Protein AF-A0A815CTE3-F1 (afdb_monomer_lite)

Foldseek 3Di:
DPVVVVVVVPPPVQDDLPPDPVLVVLLVVLLLLLQVLLLLLVLLLLQLVQFDADLVVQQDFPDDDGDLCSVVLNVLSVLLSVLSVLVSVVSLVSSLVSQVVCVVSVHHRHNDHADADPPQRFHWRQPDWFAAADDTDNRGDTRDRDHDDLVNLVVQLRVLDDPVCSNVGCPDPVNLVVLLLVLVLVLLLVLCVVCVPVPDPVVSVVSSCCSVVPGGPPPDDDPDPVVCCVPPPVVCVVVPDDDDDDDDDDPPPPPPPPPVNSPPDPVNSVVLVVVVVVVVPDDPPDPDDCVVSVVVVVVCSRSSSSSSSSSSVVVVVQVVCVVVPTGDDRGDDDDDCVPPPVVVVVVVCVVVVVVVVSVVVSVVVD

Sequence (366 aa):
MDNDRKRFAKDSLLPPKQQNESYQLLVKLYQETCHLEHCLLNSYLYRACSIKSAPGEFEKIGDSDNNIRAGIQFERAREWKQSILMVAHAEMIHLHYVQCMLCALGELPCFTLPDRHPTTGNWFIPNWRAHVGEKPNNEGVQVPIEPLSPECIQHFVLYESTDALQDQDPFGPKIMVLFKQLFDFEVNLNIESTLLNVDDEQVRAKLFVALGALPPVEELHFASITDFYLQAVAPLYRQGFLPVGPIYRISLLKLSMKEKDLRISKNVLNFYLRCCMEEKTSKRDAPTKYQWLADCEQFRQSHLYRFAMIMMGMKQEMDLANVVNVKFDAYRQLVKIDHNVTLKDLTAQIPYYFNACYLVMIMWLS

Secondary structure (DSSP, 8-state):
--SSTTTTTS---SPPTTS-HHHHHHHHHHHHHHHHHHHHHHHHHHHHHHB--SGGGSSEETTTEE-TTHHHHHHHHHHHHHHHHHHHHHHHHHHHHHHHHHHHTTPPP--PPPPBPTTT--EEESS----SSS---TT-EEE------HHHHHHHHHHTS-HHHHTT-TTSHHHHHHHHHHHHHHHHHHHHHHTTT---HHHHHHHHHHHHS---GGG---S-HHHHIIIIIHHHHHH----PPPP-----------TTTTS--HHHHHHHHHHHHHGGGS-S----TTHHHHHHHHHHHSHHHHHHHHHHHHHHHHHHHHHTT-----BPPPP--TT-HHHHHHHHHHHHHHHHHHHHHHHHH-

pLDDT: mean 72.45, std 20.67, range [25.94, 96.81]

Organism: Adineta ricciae (NCBI:txid249248)

InterPro domains:
  IPR012347 Ferritin-like [G3DSA:1.20.1260.10] (17-241)
  IPR026820 Iminophenyl-pyruvate dimer synthase [PF12902] (31-165)

Radius of gyration: 24.54 Å; chains: 1; bounding box: 61×56×82 Å

Structure (mmCIF, N/CA/C/O backbone):
data_AF-A0A815CTE3-F1
#
_entry.id   AF-A0A815CTE3-F1
#
loop_
_atom_site.group_PDB
_atom_site.id
_atom_site.type_symbol
_atom_site.label_atom_id
_atom_site.label_alt_id
_atom_site.label_comp_id
_atom_site.label_asym_id
_atom_site.label_entity_id
_atom_site.label_seq_id
_atom_site.pdbx_PDB_ins_code
_atom_site.Cartn_x
_atom_site.Cartn_y
_atom_site.Cartn_z
_atom_site.occupancy
_atom_site.B_iso_or_equiv
_atom_site.auth_seq_id
_atom_site.auth_comp_id
_atom_site.auth_asym_id
_atom_site.auth_atom_id
_atom_site.pdbx_PDB_model_num
ATOM 1 N N . MET A 1 1 ? -5.871 -15.183 54.810 1.00 46.59 1 MET A N 1
ATOM 2 C CA . MET A 1 1 ? -5.910 -15.153 53.331 1.00 46.59 1 MET A CA 1
ATOM 3 C C . MET A 1 1 ? -7.235 -14.649 52.747 1.00 46.59 1 MET A C 1
ATOM 5 O O . MET A 1 1 ? -7.271 -14.402 51.553 1.00 46.59 1 MET A O 1
ATOM 9 N N . ASP A 1 2 ? -8.290 -14.422 53.545 1.00 48.25 2 ASP A N 1
ATOM 10 C CA . ASP A 1 2 ? -9.616 -14.024 53.020 1.00 48.25 2 ASP A CA 1
ATOM 11 C C . ASP A 1 2 ? -9.946 -12.516 53.168 1.00 48.25 2 ASP A C 1
ATOM 13 O O . ASP A 1 2 ? -10.946 -12.022 52.655 1.00 48.25 2 ASP A O 1
ATOM 17 N N . ASN A 1 3 ? -9.075 -11.747 53.838 1.00 39.84 3 ASN A N 1
ATOM 18 C CA . ASN A 1 3 ? -9.257 -10.300 54.034 1.00 39.84 3 ASN A CA 1
ATOM 19 C C . ASN A 1 3 ? -8.568 -9.428 52.968 1.00 39.84 3 ASN A C 1
ATOM 21 O O . ASN A 1 3 ? -8.974 -8.282 52.785 1.00 39.84 3 ASN A O 1
ATOM 25 N N . ASP A 1 4 ? -7.604 -9.962 52.210 1.00 42.28 4 ASP A N 1
ATOM 26 C CA . ASP A 1 4 ? -6.905 -9.189 51.171 1.00 42.28 4 ASP A CA 1
ATOM 27 C C . ASP A 1 4 ? -7.707 -9.089 49.865 1.00 42.28 4 ASP A C 1
ATOM 29 O O . ASP A 1 4 ? -7.632 -8.077 49.173 1.00 42.28 4 ASP A O 1
ATOM 33 N N . ARG A 1 5 ? -8.589 -10.057 49.567 1.00 40.16 5 ARG A N 1
ATOM 34 C CA . ARG A 1 5 ? -9.497 -9.980 48.403 1.00 40.16 5 ARG A CA 1
ATOM 35 C C . ARG A 1 5 ? -10.559 -8.883 48.528 1.00 40.16 5 ARG A C 1
ATOM 37 O O . ARG A 1 5 ? -11.031 -8.378 47.516 1.00 40.16 5 ARG A O 1
ATOM 44 N N . LYS A 1 6 ? -10.920 -8.479 49.751 1.00 39.66 6 LYS A N 1
ATOM 45 C CA . LYS A 1 6 ? -11.921 -7.423 49.991 1.00 39.66 6 LYS A CA 1
ATOM 46 C C . LYS A 1 6 ? -11.342 -6.007 49.948 1.00 39.66 6 LYS A C 1
ATOM 48 O O . LYS A 1 6 ? -12.109 -5.062 49.785 1.00 39.66 6 LYS A O 1
ATOM 53 N N . ARG A 1 7 ? -10.017 -5.843 50.059 1.00 39.41 7 ARG A N 1
ATOM 54 C CA . ARG A 1 7 ? -9.364 -4.525 49.969 1.00 39.41 7 ARG A CA 1
ATOM 55 C C . ARG A 1 7 ? -9.183 -4.036 48.532 1.00 39.41 7 ARG A C 1
ATOM 57 O O . ARG A 1 7 ? -9.306 -2.842 48.307 1.00 39.41 7 ARG A O 1
ATOM 64 N N . PHE A 1 8 ? -9.021 -4.933 47.559 1.00 42.25 8 PHE A N 1
ATOM 65 C CA . PHE A 1 8 ? -8.932 -4.559 46.138 1.00 42.25 8 PHE A CA 1
ATOM 66 C C . PHE A 1 8 ? -10.285 -4.281 45.463 1.00 42.25 8 PHE A C 1
ATOM 68 O O . PHE A 1 8 ? -10.319 -3.744 44.364 1.00 42.25 8 PHE A O 1
ATOM 75 N N . ALA A 1 9 ? -11.408 -4.613 46.107 1.00 42.47 9 ALA A N 1
ATOM 76 C CA . ALA A 1 9 ? -12.743 -4.405 45.540 1.00 42.47 9 ALA A CA 1
ATOM 77 C C . ALA A 1 9 ? -13.330 -3.006 45.812 1.00 42.47 9 ALA A C 1
ATOM 79 O O . ALA A 1 9 ? -14.383 -2.679 45.268 1.00 42.47 9 ALA A O 1
ATOM 80 N N . LYS A 1 10 ? -12.699 -2.193 46.674 1.00 41.03 10 LYS A N 1
ATOM 81 C CA . LYS A 1 10 ? -13.263 -0.907 47.126 1.00 41.03 10 LYS A CA 1
ATOM 82 C C . LYS A 1 10 ? -12.727 0.331 46.407 1.00 41.03 10 LYS A C 1
ATOM 84 O O . LYS A 1 10 ? -13.407 1.347 46.441 1.00 41.03 10 LYS A O 1
ATOM 89 N N . ASP A 1 11 ? -11.616 0.203 45.686 1.00 41.94 11 ASP A N 1
ATOM 90 C CA . ASP A 1 11 ? -10.997 1.292 44.920 1.00 41.94 11 ASP A CA 1
ATOM 91 C C . ASP A 1 11 ? -11.003 0.981 43.414 1.00 41.94 11 ASP A C 1
ATOM 93 O O . ASP A 1 11 ? -9.999 1.109 42.714 1.00 41.94 11 ASP A O 1
ATOM 97 N N . SER A 1 12 ? -12.157 0.557 42.889 1.00 47.25 12 SER A N 1
ATOM 98 C CA . SER A 1 12 ? -12.405 0.644 41.449 1.00 47.25 12 SER A CA 1
ATOM 99 C C . SER A 1 12 ? -12.500 2.126 41.082 1.00 47.25 12 SER A C 1
ATOM 101 O O . SER A 1 12 ? -13.581 2.707 41.096 1.00 47.25 12 SER A O 1
ATOM 103 N N . LEU A 1 13 ? -11.361 2.731 40.736 1.00 49.66 13 LEU A N 1
ATOM 104 C CA . LEU A 1 13 ? -11.250 4.060 40.111 1.00 49.66 13 LEU A CA 1
ATOM 105 C C . LEU A 1 13 ? -12.006 4.165 38.774 1.00 49.66 13 LEU A C 1
ATOM 107 O O . LEU A 1 13 ? -12.088 5.244 38.192 1.00 49.66 13 LEU A O 1
ATOM 111 N N . LEU A 1 14 ? -12.550 3.055 38.272 1.00 50.53 14 LEU A N 1
ATOM 112 C CA . LEU A 1 14 ? -13.359 3.031 37.069 1.00 50.53 14 LEU A CA 1
ATOM 113 C C . LEU A 1 14 ? -14.819 3.368 37.420 1.00 50.53 14 LEU A C 1
ATOM 115 O O . LEU A 1 14 ? -15.413 2.680 38.259 1.00 50.53 14 LEU A O 1
ATOM 119 N N . PRO A 1 15 ? -15.409 4.408 36.797 1.00 48.94 15 PRO A N 1
ATOM 120 C CA . PRO A 1 15 ? -16.824 4.720 36.959 1.00 48.94 15 PRO A CA 1
ATOM 121 C C . PRO A 1 15 ? -17.690 3.514 36.550 1.00 48.94 15 PRO A C 1
ATOM 123 O O . PRO A 1 15 ? -17.254 2.687 35.745 1.00 48.94 15 PRO A O 1
ATOM 126 N N . PRO A 1 16 ? -18.914 3.379 37.093 1.00 54.50 16 PRO A N 1
ATOM 127 C CA . PRO A 1 16 ? -19.780 2.237 36.814 1.00 54.50 16 PRO A CA 1
ATOM 128 C C . PRO A 1 16 ? -19.965 2.035 35.300 1.00 54.50 16 PRO A C 1
ATOM 130 O O . PRO A 1 16 ? -20.479 2.909 34.603 1.00 54.50 16 PRO A O 1
ATOM 133 N N . LYS A 1 17 ? -19.547 0.855 34.814 1.00 55.38 17 LYS A N 1
ATOM 134 C CA . LYS A 1 17 ? -19.403 0.469 33.392 1.00 55.38 17 LYS A CA 1
ATOM 135 C C . LYS A 1 17 ? -20.633 0.685 32.493 1.00 55.38 17 LYS A C 1
ATOM 137 O O . LYS A 1 17 ? -20.510 0.646 31.275 1.00 55.38 17 LYS A O 1
ATOM 142 N N . GLN A 1 18 ? -21.830 0.864 33.048 1.00 55.12 18 GLN A N 1
ATOM 143 C CA . GLN A 1 18 ? -23.077 0.633 32.307 1.00 55.12 18 GLN A CA 1
ATOM 144 C C . GLN A 1 18 ? -23.960 1.863 32.055 1.00 55.12 18 GLN A C 1
ATOM 146 O O . GLN A 1 18 ? -24.990 1.707 31.409 1.00 55.12 18 GLN A O 1
ATOM 151 N N . GLN A 1 19 ? -23.600 3.073 32.502 1.00 56.69 19 GLN A N 1
ATOM 152 C CA . GLN A 1 19 ? -24.513 4.233 32.382 1.00 56.69 19 GLN A CA 1
ATOM 153 C C . GLN A 1 19 ? -23.921 5.504 31.762 1.00 56.69 19 GLN A C 1
ATOM 155 O O . GLN A 1 19 ? -24.630 6.497 31.638 1.00 56.69 19 GLN A O 1
ATOM 160 N N . ASN A 1 20 ? -22.654 5.503 31.344 1.00 78.56 20 ASN A N 1
ATOM 161 C CA . ASN A 1 20 ? -22.058 6.682 30.717 1.00 78.56 20 ASN A CA 1
ATOM 162 C C . ASN A 1 20 ? -22.141 6.582 29.184 1.00 78.56 20 ASN A C 1
ATOM 164 O O . ASN A 1 20 ? -21.449 5.765 28.574 1.00 78.56 20 ASN A O 1
ATOM 168 N N . GLU A 1 21 ? -22.969 7.423 28.560 1.00 85.56 21 GLU A N 1
ATOM 169 C CA . GLU A 1 21 ? -23.111 7.513 27.098 1.00 85.56 21 GLU A CA 1
ATOM 170 C C . GLU A 1 21 ? -21.767 7.748 26.394 1.00 85.56 21 GLU A C 1
ATOM 172 O O . GLU A 1 21 ? -21.511 7.157 25.346 1.00 85.56 21 GLU A O 1
ATOM 177 N N . SER A 1 22 ? -20.864 8.533 26.994 1.00 83.56 22 SER A N 1
ATOM 178 C CA . SER A 1 22 ? -19.528 8.785 26.442 1.00 83.56 22 SER A CA 1
ATOM 179 C C . SER A 1 22 ? -18.639 7.541 26.462 1.00 83.56 22 SER A C 1
ATOM 181 O O . SER A 1 22 ? -17.867 7.334 25.530 1.00 83.56 22 SER A O 1
ATOM 183 N N . TYR A 1 23 ? -18.759 6.691 27.489 1.00 87.19 23 TYR A N 1
ATOM 184 C CA . TYR A 1 23 ? -18.043 5.410 27.542 1.00 87.19 23 TYR A CA 1
ATOM 185 C C . TYR A 1 23 ? -18.527 4.479 26.429 1.00 87.19 23 TYR A C 1
ATOM 187 O O . TYR A 1 23 ? -17.721 3.954 25.669 1.00 87.19 23 TYR A O 1
ATOM 195 N N . GLN A 1 24 ? -19.847 4.334 26.289 1.00 89.88 24 GLN A N 1
ATOM 196 C CA . GLN A 1 24 ? -20.447 3.491 25.253 1.00 89.88 24 GLN A CA 1
ATOM 197 C C . GLN A 1 24 ? -20.105 3.985 23.842 1.00 89.88 24 GLN A C 1
ATOM 199 O O . GLN A 1 24 ? -19.835 3.179 22.954 1.00 89.88 24 GLN A O 1
ATOM 204 N N . LEU A 1 25 ? -20.069 5.304 23.634 1.00 86.50 25 LEU A N 1
ATOM 205 C CA . LEU A 1 25 ? -19.615 5.894 22.379 1.00 86.50 25 LEU A CA 1
ATOM 206 C C . LEU A 1 25 ? -18.139 5.575 22.104 1.00 86.50 25 LEU A C 1
ATOM 208 O O . LEU A 1 25 ? -17.814 5.149 21.001 1.00 86.50 25 LEU A O 1
ATOM 212 N N . LEU A 1 26 ? -17.256 5.735 23.093 1.00 86.44 26 LEU A N 1
ATOM 213 C CA . LEU A 1 26 ? -15.829 5.450 22.934 1.00 86.44 26 LEU A CA 1
ATOM 214 C C . LEU A 1 26 ? -15.564 3.973 22.606 1.00 86.44 26 LEU A C 1
ATOM 216 O O . LEU A 1 26 ? -14.776 3.682 21.711 1.00 86.44 26 LEU A O 1
ATOM 220 N N . VAL A 1 27 ? -16.254 3.048 23.282 1.00 90.50 27 VAL A N 1
ATOM 221 C CA . VAL A 1 27 ? -16.164 1.608 22.989 1.00 90.50 27 VAL A CA 1
ATOM 222 C C . VAL A 1 27 ? -16.598 1.317 21.552 1.00 90.50 27 VAL A C 1
ATOM 224 O O . VAL A 1 27 ? -15.885 0.613 20.840 1.00 90.50 27 VAL A O 1
ATOM 227 N N . LYS A 1 28 ? -17.716 1.900 21.094 1.00 88.50 28 LYS A N 1
ATOM 228 C CA . LYS A 1 28 ? -18.177 1.754 19.703 1.00 88.50 28 LYS A CA 1
ATOM 229 C C . LYS A 1 28 ? -17.161 2.290 18.696 1.00 88.50 28 LYS A C 1
ATOM 231 O O . LYS A 1 28 ? -16.897 1.619 17.705 1.00 88.50 28 LYS A O 1
ATOM 236 N N . LEU A 1 29 ? -16.569 3.455 18.964 1.00 85.81 29 LEU A N 1
ATOM 237 C CA . LEU A 1 29 ? -15.547 4.040 18.094 1.00 85.81 29 LEU A CA 1
ATOM 238 C C . LEU A 1 29 ? -14.312 3.140 17.999 1.00 85.81 29 LEU A C 1
ATOM 240 O O . LEU A 1 29 ? -13.850 2.882 16.896 1.00 85.81 29 LEU A O 1
ATOM 244 N N . TYR A 1 30 ? -13.820 2.594 19.116 1.00 86.38 30 TYR A N 1
ATOM 245 C CA . TYR A 1 30 ? -12.697 1.654 19.072 1.00 86.38 30 TYR A CA 1
ATOM 246 C C . TYR A 1 30 ? -13.041 0.338 18.369 1.00 86.38 30 TYR A C 1
ATOM 248 O O . TYR A 1 30 ? -12.201 -0.196 17.652 1.00 86.38 30 TYR A O 1
ATOM 256 N N . GLN A 1 31 ? -14.261 -0.182 18.524 1.00 89.31 31 GLN A N 1
ATOM 257 C CA . GLN A 1 31 ? -14.705 -1.360 17.772 1.00 89.31 31 GLN A CA 1
ATOM 258 C C . GLN A 1 31 ? -14.735 -1.091 16.263 1.00 89.31 31 GLN A C 1
ATOM 260 O O . GLN A 1 31 ? -14.270 -1.931 15.494 1.00 89.31 31 GLN A O 1
ATOM 265 N N . GLU A 1 32 ? -15.217 0.080 15.844 1.00 86.25 32 GLU A N 1
ATOM 266 C CA . GLU A 1 32 ? -15.201 0.494 14.439 1.00 86.25 32 GLU A CA 1
ATOM 267 C C . GLU A 1 32 ? -13.772 0.731 13.927 1.00 86.25 32 GLU A C 1
ATOM 269 O O . GLU A 1 32 ? -13.450 0.331 12.811 1.00 86.25 32 GLU A O 1
ATOM 274 N N . THR A 1 33 ? -12.871 1.284 14.748 1.00 87.06 33 THR A N 1
ATOM 275 C CA . THR A 1 33 ? -11.443 1.353 14.404 1.00 87.06 33 THR A CA 1
ATOM 276 C C . THR A 1 33 ? -10.854 -0.049 14.234 1.00 87.06 33 THR A C 1
ATOM 278 O O . THR A 1 33 ? -10.170 -0.291 13.248 1.00 87.06 33 THR A O 1
ATOM 281 N N . CYS A 1 34 ? -11.173 -1.019 15.102 1.00 86.19 34 CYS A N 1
ATOM 282 C CA . CYS A 1 34 ? -10.755 -2.409 14.886 1.00 86.19 34 CYS A CA 1
ATOM 283 C C . CYS A 1 34 ? -11.263 -2.960 13.546 1.00 86.19 34 CYS A C 1
ATOM 285 O O . CYS A 1 34 ? -10.514 -3.646 12.854 1.00 86.19 34 CYS A O 1
ATOM 287 N N . HIS A 1 35 ? -12.510 -2.666 13.162 1.00 87.88 35 HIS A N 1
ATOM 288 C CA . HIS A 1 35 ? -13.054 -3.070 11.860 1.00 87.88 35 HIS A CA 1
ATOM 289 C C . HIS A 1 35 ? -12.286 -2.448 10.698 1.00 87.88 35 HIS A C 1
ATOM 291 O O . HIS A 1 35 ? -11.983 -3.157 9.737 1.00 87.88 35 HIS A O 1
ATOM 297 N N . LEU A 1 36 ? -11.952 -1.160 10.800 1.00 87.62 36 LEU A N 1
ATOM 298 C CA . LEU A 1 36 ? -11.158 -0.439 9.810 1.00 87.62 36 LEU A CA 1
ATOM 299 C C . LEU A 1 36 ? -9.773 -1.067 9.646 1.00 87.62 36 LEU A C 1
ATOM 301 O O . LEU A 1 36 ? -9.467 -1.565 8.564 1.00 87.62 36 LEU A O 1
ATOM 305 N N . GLU A 1 37 ? -8.983 -1.132 10.718 1.00 86.50 37 GLU A N 1
ATOM 306 C CA . GLU A 1 37 ? -7.611 -1.655 10.664 1.00 86.50 37 GLU A CA 1
ATOM 307 C C . GLU A 1 37 ? -7.590 -3.113 10.185 1.00 86.50 37 GLU A C 1
ATOM 309 O O . GLU A 1 37 ? -6.792 -3.503 9.334 1.00 86.50 37 GLU A O 1
ATOM 314 N N . HIS A 1 38 ? -8.527 -3.935 10.669 1.00 88.44 38 HIS A N 1
ATOM 315 C CA . HIS A 1 38 ? -8.603 -5.339 10.280 1.00 88.44 38 HIS A CA 1
ATOM 316 C C . HIS A 1 38 ? -9.022 -5.519 8.813 1.00 88.44 38 HIS A C 1
ATOM 318 O O . HIS A 1 38 ? -8.498 -6.396 8.115 1.00 88.44 38 HIS A O 1
ATOM 324 N N . CYS A 1 39 ? -9.957 -4.708 8.309 1.00 91.19 39 CYS A N 1
ATOM 325 C CA . CYS A 1 39 ? -10.361 -4.800 6.910 1.00 91.19 39 CYS A CA 1
ATOM 326 C C . CYS A 1 39 ? -9.260 -4.294 5.967 1.00 91.19 39 CYS A C 1
ATOM 328 O O . CYS A 1 39 ? -9.021 -4.938 4.942 1.00 91.19 39 CYS A O 1
ATOM 330 N N . LEU A 1 40 ? -8.541 -3.222 6.325 1.00 89.25 40 LEU A N 1
ATOM 331 C CA . LEU A 1 40 ? -7.413 -2.702 5.551 1.00 89.25 40 LEU A CA 1
ATOM 332 C C . LEU A 1 40 ? -6.251 -3.695 5.544 1.00 89.25 40 LEU A C 1
ATOM 334 O O . LEU A 1 40 ? -5.777 -4.050 4.466 1.00 89.25 40 LEU A O 1
ATOM 338 N N . LEU A 1 41 ? -5.896 -4.270 6.697 1.00 89.69 41 LEU A N 1
ATOM 339 C CA . LEU A 1 41 ? -4.936 -5.373 6.804 1.00 89.69 41 LEU A CA 1
ATOM 340 C C . LEU A 1 41 ? -5.243 -6.491 5.796 1.00 89.69 41 LEU A C 1
ATOM 342 O O . LEU A 1 41 ? -4.397 -6.859 4.978 1.00 89.69 41 LEU A O 1
ATOM 346 N N . ASN A 1 42 ? -6.465 -7.025 5.823 1.00 90.88 42 ASN A N 1
ATOM 347 C CA . ASN A 1 42 ? -6.841 -8.138 4.952 1.00 90.88 42 ASN A CA 1
ATOM 348 C C . ASN A 1 42 ? -6.916 -7.720 3.475 1.00 90.88 42 ASN A C 1
ATOM 350 O O . ASN A 1 42 ? -6.538 -8.488 2.588 1.00 90.88 42 ASN A O 1
ATOM 354 N N . SER A 1 43 ? -7.363 -6.494 3.209 1.00 92.19 43 SER A N 1
ATOM 355 C CA . SER A 1 43 ? -7.389 -5.864 1.889 1.00 92.19 43 SER A CA 1
ATOM 356 C C . SER A 1 43 ? -5.977 -5.764 1.289 1.00 92.19 43 SER A C 1
ATOM 358 O O . SER A 1 43 ? -5.769 -6.136 0.126 1.00 92.19 43 SER A O 1
ATOM 360 N N . TYR A 1 44 ? -4.997 -5.336 2.088 1.00 93.44 44 TYR A N 1
ATOM 361 C CA . TYR A 1 44 ? -3.588 -5.198 1.712 1.00 93.44 44 TYR A CA 1
ATOM 362 C C . TYR A 1 44 ? -2.932 -6.565 1.507 1.00 93.44 44 TYR A C 1
ATOM 364 O O . TYR A 1 44 ? -2.309 -6.798 0.467 1.00 93.44 44 TYR A O 1
ATOM 372 N N . LEU A 1 45 ? -3.142 -7.506 2.433 1.00 91.44 45 LEU A N 1
ATOM 373 C CA . LEU A 1 45 ? -2.640 -8.879 2.320 1.00 91.44 45 LEU A CA 1
ATOM 374 C C . LEU A 1 45 ? -3.153 -9.576 1.060 1.00 91.44 45 LEU A C 1
ATOM 376 O O . LEU A 1 45 ? -2.364 -10.159 0.315 1.00 91.44 45 LEU A O 1
ATOM 380 N N . TYR A 1 46 ? -4.459 -9.495 0.793 1.00 91.62 46 TYR A N 1
ATOM 381 C CA . TYR A 1 46 ? -5.054 -10.119 -0.385 1.00 91.62 46 TYR A CA 1
ATOM 382 C C . TYR A 1 46 ? -4.403 -9.610 -1.675 1.00 91.62 46 TYR A C 1
ATOM 384 O O . TYR A 1 46 ? -3.983 -10.400 -2.526 1.00 91.62 46 TYR A O 1
ATOM 392 N N . ARG A 1 47 ? -4.227 -8.291 -1.792 1.00 93.50 47 ARG A N 1
ATOM 393 C CA . ARG A 1 47 ? -3.598 -7.690 -2.972 1.00 93.50 47 ARG A CA 1
ATOM 394 C C . ARG A 1 47 ? -2.128 -8.034 -3.078 1.00 93.50 47 ARG A C 1
ATOM 396 O O . ARG A 1 47 ? -1.713 -8.433 -4.160 1.00 93.50 47 ARG A O 1
ATOM 403 N N . ALA A 1 48 ? -1.360 -7.988 -1.993 1.00 94.31 48 ALA A N 1
ATOM 404 C CA . ALA A 1 48 ? 0.033 -8.432 -2.010 1.00 94.31 48 ALA A CA 1
ATOM 405 C C . ALA A 1 48 ? 0.170 -9.895 -2.473 1.00 94.31 48 ALA A C 1
ATOM 407 O O . ALA A 1 48 ? 1.071 -10.233 -3.245 1.00 94.31 48 ALA A O 1
ATOM 408 N N . CYS A 1 49 ? -0.741 -10.770 -2.043 1.00 92.06 49 CYS A N 1
ATOM 409 C CA . CYS A 1 49 ? -0.787 -12.171 -2.463 1.00 92.06 49 CYS A CA 1
ATOM 410 C C . CYS A 1 49 ? -1.211 -12.353 -3.929 1.00 92.06 49 CYS A C 1
ATOM 412 O O . CYS A 1 49 ? -0.793 -13.324 -4.567 1.00 92.06 49 CYS A O 1
ATOM 414 N N . SER A 1 50 ? -1.993 -11.420 -4.475 1.00 94.69 50 SER A N 1
ATOM 415 C CA . SER A 1 50 ? -2.407 -11.437 -5.882 1.00 94.69 50 SER A CA 1
ATOM 416 C C . SER A 1 50 ? -1.285 -11.071 -6.859 1.00 94.69 50 SER A C 1
ATOM 418 O O . SER A 1 50 ? -1.375 -11.415 -8.034 1.00 94.69 50 SER A O 1
ATOM 420 N N . ILE A 1 51 ? -0.218 -10.412 -6.395 1.00 95.12 51 ILE A N 1
ATOM 421 C CA . ILE A 1 51 ? 0.916 -10.013 -7.238 1.00 95.12 51 ILE A CA 1
ATOM 422 C C . ILE A 1 51 ? 1.670 -11.257 -7.721 1.00 95.12 51 ILE A C 1
ATOM 424 O O . ILE A 1 51 ? 1.966 -12.168 -6.935 1.00 95.12 51 ILE A O 1
ATOM 428 N N . LYS A 1 52 ? 2.004 -11.277 -9.015 1.00 93.88 52 LYS A N 1
ATOM 429 C CA . LYS A 1 52 ? 2.887 -12.281 -9.625 1.00 93.88 52 LYS A CA 1
ATOM 430 C C . LYS A 1 52 ? 4.215 -12.326 -8.867 1.00 93.88 52 LYS A C 1
ATOM 432 O O . LYS A 1 52 ? 4.809 -11.295 -8.571 1.00 93.88 52 LYS A O 1
ATOM 437 N N . SER A 1 53 ? 4.682 -13.517 -8.520 1.00 90.19 53 SER A N 1
ATOM 438 C CA . SER A 1 53 ? 5.823 -13.698 -7.616 1.00 90.19 53 SER A CA 1
ATOM 439 C C . SER A 1 53 ? 6.854 -14.710 -8.092 1.00 90.19 53 SER A C 1
ATOM 441 O O . SER A 1 53 ? 7.801 -14.973 -7.356 1.00 90.19 53 SER A O 1
ATOM 443 N N . ALA A 1 54 ? 6.690 -15.282 -9.282 1.00 88.88 54 ALA A N 1
ATOM 444 C CA . ALA A 1 54 ? 7.713 -16.076 -9.946 1.00 88.88 54 ALA A CA 1
ATOM 445 C C . ALA A 1 54 ? 8.204 -15.355 -11.215 1.00 88.88 54 ALA A C 1
ATOM 447 O O . ALA A 1 54 ? 7.376 -14.794 -11.938 1.00 88.88 54 ALA A O 1
ATOM 448 N N . PRO A 1 55 ? 9.514 -15.402 -11.531 1.00 86.69 55 PRO A N 1
ATOM 449 C CA . PRO A 1 55 ? 10.058 -14.799 -12.752 1.00 86.69 55 PRO A CA 1
ATOM 450 C C . PRO A 1 55 ? 9.338 -15.267 -14.025 1.00 86.69 55 PRO A C 1
ATOM 452 O O . PRO A 1 55 ? 9.012 -14.453 -14.885 1.00 86.69 55 PRO A O 1
ATOM 455 N N . GLY A 1 56 ? 8.978 -16.556 -14.081 1.00 88.69 56 GLY A N 1
ATOM 456 C CA . GLY A 1 56 ? 8.246 -17.163 -15.197 1.00 88.69 56 GLY A CA 1
ATOM 457 C C . GLY A 1 56 ? 6.883 -16.532 -15.501 1.00 88.69 56 GLY A C 1
ATOM 458 O O . GLY A 1 56 ? 6.409 -16.594 -16.630 1.00 88.69 56 GLY A O 1
ATOM 459 N N . GLU A 1 57 ? 6.256 -15.862 -14.528 1.00 89.06 57 GLU A N 1
ATOM 460 C CA . GLU A 1 57 ? 4.974 -15.165 -14.726 1.00 89.06 57 GLU A CA 1
ATOM 461 C C . GLU A 1 57 ? 5.113 -13.861 -15.538 1.00 89.06 57 GLU A C 1
ATOM 463 O O . GLU A 1 57 ? 4.101 -13.258 -15.919 1.00 89.06 57 GLU A O 1
ATOM 468 N N . PHE A 1 58 ? 6.353 -13.425 -15.787 1.00 87.50 58 PHE A N 1
ATOM 469 C CA . PHE A 1 58 ? 6.697 -12.234 -16.565 1.00 87.50 58 PHE A CA 1
ATOM 470 C C . PHE A 1 58 ? 7.408 -12.551 -17.881 1.00 87.50 58 PHE A C 1
ATOM 472 O O . PHE A 1 58 ? 7.588 -11.636 -18.674 1.00 87.50 58 PHE A O 1
ATOM 479 N N . GLU A 1 59 ? 7.800 -13.802 -18.143 1.00 86.19 59 GLU A N 1
ATOM 480 C CA . GLU A 1 59 ? 8.600 -14.181 -19.324 1.00 86.19 59 GLU A CA 1
ATOM 481 C C . GLU A 1 59 ? 7.923 -13.859 -20.660 1.00 86.19 59 GLU A C 1
ATOM 483 O O . GLU A 1 59 ? 8.606 -13.627 -21.657 1.00 86.19 59 GLU A O 1
ATOM 488 N N . LYS A 1 60 ? 6.589 -13.820 -20.684 1.00 81.75 60 LYS A N 1
ATOM 489 C CA . LYS A 1 60 ? 5.799 -13.572 -21.889 1.00 81.75 60 LYS A CA 1
ATOM 490 C C . LYS A 1 60 ? 5.003 -12.284 -21.776 1.00 81.75 60 LYS A C 1
ATOM 492 O O . LYS A 1 60 ? 4.422 -11.993 -20.728 1.00 81.75 60 LYS A O 1
ATOM 497 N N . ILE A 1 61 ? 4.935 -11.553 -22.883 1.00 71.38 61 ILE A N 1
ATOM 498 C CA . ILE A 1 61 ? 3.969 -10.478 -23.090 1.00 71.38 61 ILE A CA 1
ATOM 499 C C . ILE A 1 61 ? 2.932 -10.966 -24.106 1.00 71.38 61 ILE A C 1
ATOM 501 O O . ILE A 1 61 ? 3.274 -11.313 -25.235 1.00 71.38 61 ILE A O 1
ATOM 505 N N . GLY A 1 62 ? 1.657 -10.983 -23.713 1.00 67.12 62 GLY A N 1
ATOM 506 C CA . GLY A 1 62 ? 0.596 -11.539 -24.556 1.00 67.12 62 GLY A CA 1
ATOM 507 C C . GLY A 1 62 ? 0.809 -13.030 -24.851 1.00 67.12 62 GLY A C 1
ATOM 508 O O . GLY A 1 62 ? 1.276 -13.774 -23.988 1.00 67.12 62 GLY A O 1
ATOM 509 N N . ASP A 1 63 ? 0.459 -13.458 -26.066 1.00 63.62 63 ASP A N 1
ATOM 510 C CA . ASP A 1 63 ? 0.390 -14.881 -26.427 1.00 63.62 63 ASP A CA 1
ATOM 511 C C . ASP A 1 63 ? 1.663 -15.465 -27.075 1.00 63.62 63 ASP A C 1
ATOM 513 O O . ASP A 1 63 ? 1.758 -16.689 -27.184 1.00 63.62 63 ASP A O 1
ATOM 517 N N . SER A 1 64 ? 2.662 -14.668 -27.487 1.00 59.09 64 SER A N 1
ATOM 518 C CA . SER A 1 64 ? 3.788 -15.223 -28.272 1.00 59.09 64 SER A CA 1
ATOM 519 C C . SER A 1 64 ? 5.177 -14.625 -28.067 1.00 59.09 64 SER A C 1
ATOM 521 O O . SER A 1 64 ? 6.144 -15.309 -28.406 1.00 59.09 64 SER A O 1
ATOM 523 N N . ASP A 1 65 ? 5.319 -13.424 -27.504 1.00 69.62 65 ASP A N 1
ATOM 524 C CA . ASP A 1 65 ? 6.606 -12.722 -27.554 1.00 69.62 65 ASP A CA 1
ATOM 525 C C . ASP A 1 65 ? 7.330 -12.740 -26.202 1.00 69.62 65 ASP A C 1
ATOM 527 O O . ASP A 1 65 ? 6.732 -12.551 -25.134 1.00 69.62 65 ASP A O 1
ATOM 531 N N . ASN A 1 66 ? 8.647 -12.969 -26.259 1.00 80.81 66 ASN A N 1
ATOM 532 C CA . ASN A 1 66 ? 9.525 -12.897 -25.096 1.00 80.81 66 ASN A CA 1
ATOM 533 C C . ASN A 1 66 ? 9.541 -11.471 -24.542 1.00 80.81 66 ASN A C 1
ATOM 535 O O . ASN A 1 66 ? 9.790 -10.496 -25.254 1.00 80.81 66 ASN A O 1
ATOM 539 N N . ASN A 1 67 ? 9.333 -11.358 -23.238 1.00 82.44 67 ASN A N 1
ATOM 540 C CA . ASN A 1 67 ? 9.362 -10.089 -22.543 1.00 82.44 67 ASN A CA 1
ATOM 541 C C . ASN A 1 67 ? 10.792 -9.693 -22.173 1.00 82.44 67 ASN A C 1
ATOM 543 O O . ASN A 1 67 ? 11.328 -10.118 -21.149 1.00 82.44 67 ASN A O 1
ATOM 547 N N . ILE A 1 68 ? 11.388 -8.795 -22.954 1.00 81.06 68 ILE A N 1
ATOM 548 C CA . ILE A 1 68 ? 12.737 -8.273 -22.687 1.00 81.06 68 ILE A CA 1
ATOM 549 C C . ILE A 1 68 ? 12.859 -7.536 -21.339 1.00 81.06 68 ILE A C 1
ATOM 551 O O . ILE A 1 68 ? 13.963 -7.372 -20.823 1.00 81.06 68 ILE A O 1
ATOM 555 N N . ARG A 1 69 ? 11.734 -7.094 -20.755 1.00 81.75 69 ARG A N 1
ATOM 556 C CA . ARG A 1 69 ? 11.659 -6.408 -19.454 1.00 81.75 69 ARG A CA 1
ATOM 557 C C . ARG A 1 69 ? 11.245 -7.339 -18.310 1.00 81.75 69 ARG A C 1
ATOM 559 O O . ARG A 1 69 ? 11.048 -6.844 -17.200 1.00 81.75 69 ARG A O 1
ATOM 566 N N . ALA A 1 70 ? 11.137 -8.653 -18.536 1.00 83.81 70 ALA A N 1
ATOM 567 C CA . ALA A 1 70 ? 10.632 -9.612 -17.547 1.00 83.81 70 ALA A CA 1
ATOM 568 C C . ALA A 1 70 ? 11.335 -9.491 -16.189 1.00 83.81 70 ALA A C 1
ATOM 570 O O . ALA A 1 70 ? 10.673 -9.418 -15.157 1.00 83.81 70 ALA A O 1
ATOM 571 N N . GLY A 1 71 ? 12.670 -9.401 -16.191 1.00 82.06 71 GLY A N 1
ATOM 572 C CA . GLY A 1 71 ? 13.459 -9.260 -14.964 1.00 82.06 71 GLY A CA 1
ATOM 573 C C . GLY A 1 71 ? 13.155 -7.966 -14.201 1.00 82.06 71 GLY A C 1
ATOM 574 O O . GLY A 1 71 ? 12.928 -7.998 -12.996 1.00 82.06 71 GLY A O 1
ATOM 575 N N . ILE A 1 72 ? 13.071 -6.833 -14.905 1.00 82.69 72 ILE A N 1
ATOM 576 C CA . ILE A 1 72 ? 12.766 -5.526 -14.298 1.00 82.69 72 ILE A CA 1
ATOM 577 C C . ILE A 1 72 ? 11.351 -5.529 -13.712 1.00 82.69 72 ILE A C 1
ATOM 579 O O . ILE A 1 72 ? 11.134 -5.063 -12.595 1.00 82.69 72 ILE A O 1
ATOM 583 N N . GLN A 1 73 ? 10.385 -6.068 -14.453 1.00 84.94 73 GLN A N 1
ATOM 584 C CA . GLN A 1 73 ? 8.992 -6.139 -14.021 1.00 84.94 73 GLN A CA 1
ATOM 585 C C . GLN A 1 73 ? 8.803 -7.085 -12.836 1.00 84.94 73 GLN A C 1
ATOM 587 O O . GLN A 1 73 ? 8.049 -6.760 -11.918 1.00 84.94 73 GLN A O 1
ATOM 592 N N . PHE A 1 74 ? 9.527 -8.205 -12.817 1.00 88.12 74 PHE A N 1
ATOM 593 C CA . PHE A 1 74 ? 9.566 -9.113 -11.679 1.00 88.12 74 PHE A CA 1
ATOM 594 C C . PHE A 1 74 ? 10.102 -8.419 -10.421 1.00 88.12 74 PHE A C 1
ATOM 596 O O . PHE A 1 74 ? 9.454 -8.471 -9.376 1.00 88.12 74 PHE A O 1
ATOM 603 N N . GLU A 1 75 ? 11.237 -7.721 -10.515 1.00 86.44 75 GLU A N 1
ATOM 604 C CA . GLU A 1 75 ? 11.822 -7.021 -9.366 1.00 86.44 75 GLU A CA 1
ATOM 605 C C . GLU A 1 75 ? 10.934 -5.874 -8.868 1.00 86.44 75 GLU A C 1
ATOM 607 O O . GLU A 1 75 ? 10.728 -5.742 -7.661 1.00 86.44 75 GLU A O 1
ATOM 612 N N . ARG A 1 76 ? 10.310 -5.113 -9.776 1.00 89.06 76 ARG A N 1
ATOM 613 C CA . ARG A 1 76 ? 9.319 -4.083 -9.418 1.00 89.06 76 ARG A CA 1
ATOM 614 C C . ARG A 1 76 ? 8.113 -4.683 -8.703 1.00 89.06 76 ARG A C 1
ATOM 616 O O . ARG A 1 76 ? 7.722 -4.206 -7.642 1.00 89.06 76 ARG A O 1
ATOM 623 N N . ALA A 1 77 ? 7.543 -5.761 -9.236 1.00 90.94 77 ALA A N 1
ATOM 624 C CA . ALA A 1 77 ? 6.419 -6.446 -8.604 1.00 90.94 77 ALA A CA 1
ATOM 625 C C . ALA A 1 77 ? 6.794 -7.007 -7.221 1.00 90.94 77 ALA A C 1
ATOM 627 O O . ALA A 1 77 ? 6.006 -6.909 -6.277 1.00 90.94 77 ALA A O 1
ATOM 628 N N . ARG A 1 78 ? 8.013 -7.543 -7.073 1.00 91.81 78 ARG A N 1
ATOM 629 C CA . ARG A 1 78 ? 8.561 -8.006 -5.791 1.00 91.81 78 ARG A CA 1
ATOM 630 C C . ARG A 1 78 ? 8.684 -6.860 -4.786 1.00 91.81 78 ARG A C 1
ATOM 632 O O . ARG A 1 78 ? 8.276 -7.025 -3.637 1.00 91.81 78 ARG A O 1
ATOM 639 N N . GLU A 1 79 ? 9.193 -5.708 -5.210 1.00 91.19 79 GLU A N 1
ATOM 640 C CA . GLU A 1 79 ? 9.301 -4.500 -4.385 1.00 91.19 79 GLU A CA 1
ATOM 641 C C . GLU A 1 79 ? 7.926 -3.968 -3.959 1.00 91.19 79 GLU A C 1
ATOM 643 O O . GLU A 1 79 ? 7.714 -3.671 -2.779 1.00 91.19 79 GLU A O 1
ATOM 648 N N . TRP A 1 80 ? 6.963 -3.901 -4.882 1.00 95.50 80 TRP A N 1
ATOM 649 C CA . TRP A 1 80 ? 5.593 -3.485 -4.574 1.00 95.50 80 TRP A CA 1
ATOM 650 C C . TRP A 1 80 ? 4.941 -4.432 -3.576 1.00 95.50 80 TRP A C 1
ATOM 652 O O . TRP A 1 80 ? 4.371 -3.984 -2.582 1.00 95.50 80 TRP A O 1
ATOM 662 N N . LYS A 1 81 ? 5.082 -5.744 -3.792 1.00 95.56 81 LYS A N 1
ATOM 663 C CA . LYS A 1 81 ? 4.596 -6.764 -2.863 1.00 95.56 81 LYS A CA 1
ATOM 664 C C . LYS A 1 81 ? 5.195 -6.578 -1.477 1.00 95.56 81 LYS A C 1
ATOM 666 O O . LYS A 1 81 ? 4.448 -6.553 -0.504 1.00 95.56 81 LYS A O 1
ATOM 671 N N . GLN A 1 82 ? 6.514 -6.418 -1.384 1.00 92.94 82 GLN A N 1
ATOM 672 C CA . GLN A 1 82 ? 7.183 -6.193 -0.107 1.00 92.94 82 GLN A CA 1
ATOM 673 C C . GLN A 1 82 ? 6.668 -4.920 0.572 1.00 92.94 82 GLN A C 1
ATOM 675 O O . GLN A 1 82 ? 6.374 -4.942 1.763 1.00 92.94 82 GLN A O 1
ATOM 680 N N . SER A 1 83 ? 6.507 -3.830 -0.176 1.00 93.12 83 SER A N 1
ATOM 681 C CA . SER A 1 83 ? 6.007 -2.561 0.357 1.00 93.12 83 SER A CA 1
ATOM 682 C C . SER A 1 83 ? 4.580 -2.673 0.893 1.00 93.12 83 SER A C 1
ATOM 684 O O . SER A 1 83 ? 4.320 -2.195 1.994 1.00 93.12 83 SER A O 1
ATOM 686 N N . ILE A 1 84 ? 3.679 -3.360 0.182 1.00 94.50 84 ILE A N 1
ATOM 687 C CA . ILE A 1 84 ? 2.303 -3.599 0.650 1.00 94.50 84 ILE A CA 1
ATOM 688 C C . ILE A 1 84 ? 2.301 -4.500 1.892 1.00 94.50 84 ILE A C 1
ATOM 690 O O . ILE A 1 84 ? 1.566 -4.229 2.836 1.00 94.50 84 ILE A O 1
ATOM 694 N N . LEU A 1 85 ? 3.141 -5.541 1.933 1.00 91.56 85 LEU A N 1
ATOM 695 C CA . LEU A 1 85 ? 3.261 -6.413 3.110 1.00 91.56 85 LEU A CA 1
ATOM 696 C C . LEU A 1 85 ? 3.800 -5.669 4.339 1.00 91.56 85 LEU A C 1
ATOM 698 O O . LEU A 1 85 ? 3.365 -5.953 5.451 1.00 91.56 85 LEU A O 1
ATOM 702 N N . MET A 1 86 ? 4.708 -4.708 4.153 1.00 86.62 86 MET A N 1
ATOM 703 C CA . MET A 1 86 ? 5.188 -3.856 5.246 1.00 86.62 86 MET A CA 1
ATOM 704 C C . MET A 1 86 ? 4.076 -2.967 5.810 1.00 86.62 86 MET A C 1
ATOM 706 O O . MET A 1 86 ? 3.986 -2.829 7.027 1.00 86.62 86 MET A O 1
ATOM 710 N N . VAL A 1 87 ? 3.220 -2.405 4.949 1.00 88.88 87 VAL A N 1
ATOM 711 C CA . VAL A 1 87 ? 2.043 -1.639 5.394 1.00 88.88 87 VAL A CA 1
ATOM 712 C C . VAL A 1 87 ? 1.046 -2.554 6.104 1.00 88.88 87 VAL A C 1
ATOM 714 O O . VAL A 1 87 ? 0.644 -2.265 7.221 1.00 88.88 87 VAL A O 1
ATOM 717 N N . ALA A 1 88 ? 0.733 -3.722 5.534 1.00 88.12 88 ALA A N 1
ATOM 718 C CA . ALA A 1 88 ? -0.124 -4.715 6.184 1.00 88.12 88 ALA A CA 1
ATOM 719 C C . ALA A 1 88 ? 0.398 -5.102 7.582 1.00 88.12 88 ALA A C 1
ATOM 721 O O . ALA A 1 88 ? -0.364 -5.194 8.538 1.00 88.12 88 ALA A O 1
ATOM 722 N N . HIS A 1 89 ? 1.710 -5.281 7.735 1.00 85.88 89 HIS A N 1
ATOM 723 C CA . HIS A 1 89 ? 2.310 -5.529 9.043 1.00 85.88 89 HIS A CA 1
ATOM 724 C C . HIS A 1 89 ? 2.090 -4.365 10.026 1.00 85.88 89 HIS A C 1
ATOM 726 O O . HIS A 1 89 ? 1.807 -4.612 11.198 1.00 85.88 89 HIS A O 1
ATOM 732 N N . ALA A 1 90 ? 2.180 -3.113 9.569 1.00 82.56 90 ALA A N 1
ATOM 733 C CA . ALA A 1 90 ? 1.860 -1.950 10.393 1.00 82.56 90 ALA A CA 1
ATOM 734 C C . ALA A 1 90 ? 0.374 -1.915 10.797 1.00 82.56 90 ALA A C 1
ATOM 736 O O . ALA A 1 90 ? 0.094 -1.701 11.974 1.00 82.56 90 ALA A O 1
ATOM 737 N N . GLU A 1 91 ? -0.561 -2.254 9.900 1.00 84.31 91 GLU A N 1
ATOM 738 C CA . GLU A 1 91 ? -1.994 -2.326 10.251 1.00 84.31 91 GLU A CA 1
ATOM 739 C C . GLU A 1 91 ? -2.296 -3.380 11.317 1.00 84.31 91 GLU A C 1
ATOM 741 O O . GLU A 1 91 ? -3.160 -3.197 12.174 1.00 84.31 91 GLU A O 1
ATOM 746 N N . MET A 1 92 ? -1.545 -4.483 11.336 1.00 83.06 92 MET A N 1
ATOM 747 C CA . MET A 1 92 ? -1.653 -5.454 12.425 1.00 83.06 92 MET A CA 1
ATOM 748 C C . MET A 1 92 ? -1.225 -4.851 13.774 1.00 83.06 92 MET A C 1
ATOM 750 O O . MET A 1 92 ? -1.854 -5.129 14.797 1.00 83.06 92 MET A O 1
ATOM 754 N N . ILE A 1 93 ? -0.177 -4.022 13.787 1.00 81.50 93 ILE A N 1
ATOM 755 C CA . ILE A 1 93 ? 0.265 -3.307 14.991 1.00 81.50 93 ILE A CA 1
ATOM 756 C C . ILE A 1 93 ? -0.786 -2.267 15.408 1.00 81.50 93 ILE A C 1
ATOM 758 O O . ILE A 1 93 ? -1.104 -2.167 16.594 1.00 81.50 93 ILE A O 1
ATOM 762 N N . HIS A 1 94 ? -1.364 -1.527 14.457 1.00 81.94 94 HIS A N 1
ATOM 763 C CA . HIS A 1 94 ? -2.442 -0.571 14.724 1.00 81.94 94 HIS A CA 1
ATOM 764 C C . HIS A 1 94 ? -3.642 -1.261 15.373 1.00 81.94 94 HIS A C 1
ATOM 766 O O . HIS A 1 94 ? -4.094 -0.855 16.446 1.00 81.94 94 HIS A O 1
ATOM 772 N N . LEU A 1 95 ? -4.086 -2.375 14.792 1.00 82.44 95 LEU A N 1
ATOM 773 C CA . LEU A 1 95 ? -5.162 -3.193 15.334 1.00 82.44 95 LEU A CA 1
ATOM 774 C C . LEU A 1 95 ? -4.859 -3.689 16.756 1.00 82.44 95 LEU A C 1
ATOM 776 O O . LEU A 1 95 ? -5.721 -3.592 17.633 1.00 82.44 95 LEU A O 1
ATOM 780 N N . HIS A 1 96 ? -3.633 -4.155 17.012 1.00 81.62 96 HIS A N 1
ATOM 781 C CA . HIS A 1 96 ? -3.199 -4.544 18.354 1.00 81.62 96 HIS A CA 1
ATOM 782 C C . HIS A 1 96 ? -3.296 -3.377 19.351 1.00 81.62 96 HIS A C 1
ATOM 784 O O . HIS A 1 96 ? -3.809 -3.549 20.459 1.00 81.62 96 HIS A O 1
ATOM 790 N N . TYR A 1 97 ? -2.873 -2.167 18.972 1.00 81.62 97 TYR A N 1
ATOM 791 C CA . TYR A 1 97 ? -2.989 -1.008 19.859 1.00 81.62 97 TYR A CA 1
ATOM 792 C C . TYR A 1 97 ? -4.439 -0.660 20.186 1.00 81.62 97 TYR A C 1
ATOM 794 O O . TYR A 1 97 ? -4.750 -0.411 21.352 1.00 81.62 97 TYR A O 1
ATOM 802 N N . VAL A 1 98 ? -5.343 -0.694 19.206 1.00 79.44 98 VAL A N 1
ATOM 803 C CA . VAL A 1 98 ? -6.771 -0.429 19.447 1.00 79.44 98 VAL A CA 1
ATOM 804 C C . VAL A 1 98 ? -7.371 -1.485 20.384 1.00 79.44 98 VAL A C 1
ATOM 806 O O . VAL A 1 98 ? -8.158 -1.157 21.273 1.00 79.44 98 VAL A O 1
ATOM 809 N N . GLN A 1 99 ? -6.941 -2.743 20.273 1.00 82.31 99 GLN A N 1
ATOM 810 C CA . GLN A 1 99 ? -7.349 -3.808 21.195 1.00 82.31 99 GLN A CA 1
ATOM 811 C C . GLN A 1 99 ? -6.843 -3.575 22.614 1.00 82.31 99 GLN A C 1
ATOM 813 O O . GLN A 1 99 ? -7.607 -3.736 23.564 1.00 82.31 99 GLN A O 1
ATOM 818 N N . CYS A 1 100 ? -5.595 -3.136 22.772 1.00 82.38 100 CYS A N 1
ATOM 819 C CA . CYS A 1 100 ? -5.069 -2.720 24.068 1.00 82.38 100 CYS A CA 1
ATOM 820 C C . CYS A 1 100 ? -5.896 -1.573 24.672 1.00 82.38 100 CYS A C 1
ATOM 822 O O . CYS A 1 100 ? -6.169 -1.597 25.873 1.00 82.38 100 CYS A O 1
ATOM 824 N N . MET A 1 101 ? -6.369 -0.619 23.859 1.00 82.31 101 MET A N 1
ATOM 825 C CA . MET A 1 101 ? -7.261 0.453 24.326 1.00 82.31 101 MET A CA 1
ATOM 826 C C . MET A 1 101 ? -8.634 -0.075 24.772 1.00 82.31 101 MET A C 1
ATOM 828 O O . MET A 1 101 ? -9.127 0.342 25.820 1.00 82.31 101 MET A O 1
ATOM 832 N N . LEU A 1 102 ? -9.232 -1.027 24.045 1.00 81.50 102 LEU A N 1
ATOM 833 C CA . LEU A 1 102 ? -10.466 -1.708 24.472 1.00 81.50 102 LEU A CA 1
ATOM 834 C C . LEU A 1 102 ? -10.269 -2.458 25.798 1.00 81.50 102 LEU A C 1
ATOM 836 O O . LEU A 1 102 ? -11.046 -2.280 26.739 1.00 81.50 102 LEU A O 1
ATOM 840 N N . CYS A 1 103 ? -9.190 -3.232 25.912 1.00 85.44 103 CYS A N 1
ATOM 841 C CA . CYS A 1 103 ? -8.844 -3.957 27.134 1.00 85.44 103 CYS A CA 1
ATOM 842 C C . CYS A 1 103 ? -8.624 -3.014 28.323 1.00 85.44 103 CYS A C 1
ATOM 844 O O . CYS A 1 103 ? -9.071 -3.310 29.432 1.00 85.44 103 CYS A O 1
ATOM 846 N N . ALA A 1 104 ? -7.988 -1.857 28.107 1.00 83.38 104 ALA A N 1
ATOM 847 C CA . ALA A 1 104 ? -7.788 -0.840 29.140 1.00 83.38 104 ALA A CA 1
ATOM 848 C C . ALA A 1 104 ? -9.115 -0.248 29.651 1.00 83.38 104 ALA A C 1
ATOM 850 O O . ALA A 1 104 ? -9.216 0.121 30.822 1.00 83.38 104 ALA A O 1
ATOM 851 N N . LEU A 1 105 ? -10.154 -0.213 28.810 1.00 84.69 105 LEU A N 1
ATOM 852 C CA . LEU A 1 105 ? -11.524 0.142 29.202 1.00 84.69 105 LEU A CA 1
ATOM 853 C C . LEU A 1 105 ? -12.287 -1.013 29.878 1.00 84.69 105 LEU A C 1
ATOM 855 O O . LEU A 1 105 ? -13.431 -0.836 30.306 1.00 84.69 105 LEU A O 1
ATOM 859 N N . GLY A 1 106 ? -11.667 -2.188 30.004 1.00 88.81 106 GLY A N 1
ATOM 860 C CA . GLY A 1 106 ? -12.272 -3.396 30.553 1.00 88.81 106 GLY A CA 1
ATOM 861 C C . GLY A 1 106 ? -13.244 -4.091 29.599 1.00 88.81 106 GLY A C 1
ATOM 862 O O . GLY A 1 106 ? -14.088 -4.853 30.084 1.00 88.81 106 GLY A O 1
ATOM 863 N N . GLU A 1 107 ? -13.148 -3.806 28.301 1.00 90.50 107 GLU A N 1
ATOM 864 C CA . GLU A 1 107 ? -13.880 -4.480 27.228 1.00 90.50 107 GLU A CA 1
ATOM 865 C C . GLU A 1 107 ? -13.069 -5.648 26.653 1.00 90.50 107 GLU A C 1
ATOM 867 O O . GLU A 1 107 ? -11.860 -5.759 26.865 1.00 90.50 107 GLU A O 1
ATOM 872 N N . LEU A 1 108 ? -13.743 -6.544 25.930 1.00 89.81 108 L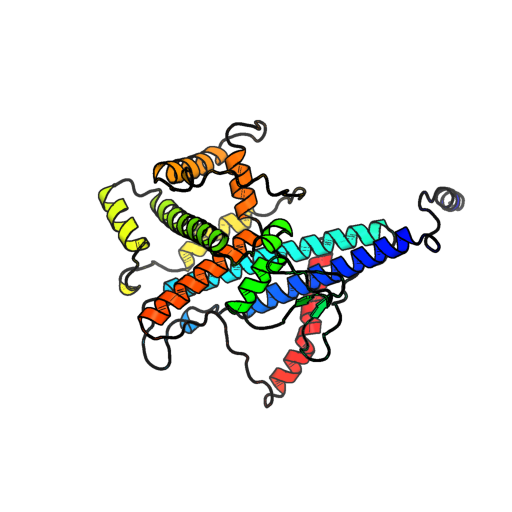EU A N 1
ATOM 873 C CA . LEU A 1 108 ? -13.076 -7.631 25.212 1.00 89.81 108 LEU A CA 1
ATOM 874 C C . LEU A 1 108 ? -12.434 -7.115 23.908 1.00 89.81 108 LEU A C 1
ATOM 876 O O . LEU A 1 108 ? -12.991 -6.213 23.275 1.00 89.81 108 LEU A O 1
ATOM 880 N N . PRO A 1 109 ? -11.312 -7.708 23.455 1.00 85.94 109 PRO A N 1
ATOM 881 C CA . PRO A 1 109 ? -10.755 -7.425 22.134 1.00 85.94 109 PRO A CA 1
ATOM 882 C C . PRO A 1 109 ? -11.776 -7.638 21.007 1.00 85.94 109 PRO A C 1
ATOM 884 O O . PRO A 1 109 ? -12.537 -8.609 21.020 1.00 85.94 109 PRO A O 1
ATOM 887 N N . CYS A 1 110 ? -11.747 -6.772 19.991 1.00 85.06 110 CYS A N 1
ATOM 888 C CA . CYS A 1 110 ? -12.565 -6.906 18.788 1.00 85.06 110 CYS A CA 1
ATOM 889 C C . CYS A 1 110 ? -11.710 -7.391 17.605 1.00 85.06 110 CYS A C 1
ATOM 891 O O . CYS A 1 110 ? -10.803 -6.691 17.157 1.00 85.06 110 CYS A O 1
ATOM 893 N N . PHE A 1 111 ? -12.023 -8.583 17.089 1.00 84.00 111 PHE A N 1
ATOM 894 C CA . PHE A 1 111 ? -11.409 -9.171 15.883 1.00 84.00 111 PHE A CA 1
ATOM 895 C C . PHE A 1 111 ? -12.421 -9.396 14.755 1.00 84.00 111 PHE A C 1
ATOM 897 O O . PHE A 1 111 ? -12.130 -10.073 13.771 1.00 84.00 111 PHE A O 1
ATOM 904 N N . THR A 1 112 ? -13.639 -8.881 14.904 1.00 86.25 112 THR A N 1
ATOM 905 C CA . THR A 1 112 ? -14.661 -9.038 13.867 1.00 86.25 112 THR A CA 1
ATOM 906 C C . THR A 1 112 ? -14.301 -8.203 12.638 1.00 86.25 112 THR A C 1
ATOM 908 O O . THR A 1 112 ? -13.504 -7.267 12.716 1.00 86.25 112 THR A O 1
ATOM 911 N N . LEU A 1 113 ? -14.831 -8.591 11.482 1.00 88.31 113 LEU A N 1
ATOM 912 C CA . LEU A 1 113 ? -14.759 -7.791 10.264 1.00 88.31 113 LEU A CA 1
ATOM 913 C C . LEU A 1 113 ? -16.038 -6.961 10.135 1.00 88.31 113 LEU A C 1
ATOM 915 O O . LEU A 1 113 ? -17.072 -7.393 10.650 1.00 88.31 113 LEU A O 1
ATOM 919 N N . PRO A 1 114 ? -15.990 -5.815 9.437 1.00 89.69 114 PRO A N 1
ATOM 920 C CA . PRO A 1 114 ? -17.195 -5.055 9.142 1.00 89.69 114 PRO A CA 1
ATOM 921 C C . PRO A 1 114 ? -18.146 -5.857 8.248 1.00 89.69 114 PRO A C 1
ATOM 923 O O . PRO A 1 114 ? -17.737 -6.779 7.526 1.00 89.69 114 PRO A O 1
ATOM 926 N N . ASP A 1 115 ? -19.416 -5.466 8.265 1.00 92.62 115 ASP A N 1
ATOM 927 C CA . ASP A 1 115 ? -20.435 -6.061 7.410 1.00 92.62 115 ASP A CA 1
ATOM 928 C C . ASP A 1 115 ? -20.118 -5.859 5.923 1.00 92.62 115 ASP A C 1
ATOM 930 O O . ASP A 1 115 ? -19.382 -4.955 5.507 1.00 92.62 115 ASP A O 1
ATOM 934 N N . ARG A 1 116 ? -20.682 -6.739 5.092 1.00 92.19 116 ARG A N 1
ATOM 935 C CA . ARG A 1 116 ? -20.596 -6.610 3.638 1.00 92.19 116 ARG A CA 1
ATOM 936 C C . ARG A 1 116 ? -21.700 -5.705 3.119 1.00 92.19 116 ARG A C 1
ATOM 938 O O . ARG A 1 116 ? -22.858 -5.854 3.497 1.00 92.19 116 ARG A O 1
ATOM 945 N N . HIS A 1 117 ? -21.360 -4.834 2.178 1.00 92.38 117 HIS A N 1
ATOM 946 C CA . HIS A 1 117 ? -22.348 -4.095 1.414 1.00 92.38 117 HIS A CA 1
ATOM 947 C C . HIS A 1 117 ? -23.176 -5.079 0.558 1.00 92.38 117 HIS A C 1
ATOM 949 O O . HIS A 1 117 ? -22.593 -5.869 -0.193 1.00 92.38 117 HIS A O 1
ATOM 955 N N . PRO A 1 118 ? -24.521 -5.050 0.630 1.00 90.00 118 PRO A N 1
ATOM 956 C CA . PRO A 1 118 ? -25.379 -6.114 0.099 1.00 90.00 118 PRO A CA 1
ATOM 957 C C . PRO A 1 118 ? -25.300 -6.269 -1.424 1.00 90.00 118 PRO A C 1
ATOM 959 O O . PRO A 1 118 ? -25.470 -7.369 -1.940 1.00 90.00 118 PRO A O 1
ATOM 962 N N . THR A 1 119 ? -25.027 -5.181 -2.146 1.00 90.69 119 THR A N 1
ATOM 963 C CA . THR A 1 119 ? -24.998 -5.185 -3.617 1.00 90.69 119 THR A CA 1
ATOM 964 C C . THR A 1 119 ? -23.633 -5.558 -4.184 1.00 90.69 119 THR A C 1
ATOM 966 O O . THR A 1 119 ? -23.548 -6.177 -5.238 1.00 90.69 119 THR A O 1
ATOM 969 N N . THR A 1 120 ? -22.555 -5.148 -3.517 1.00 90.44 120 THR A N 1
ATOM 970 C CA . THR A 1 120 ? -21.189 -5.233 -4.063 1.00 90.44 120 THR A CA 1
ATOM 971 C C . THR A 1 120 ? -20.376 -6.346 -3.416 1.00 90.44 120 THR A C 1
ATOM 973 O O . THR A 1 120 ? -19.378 -6.773 -3.983 1.00 90.44 120 THR A O 1
ATOM 976 N N . GLY A 1 121 ? -20.769 -6.814 -2.227 1.00 89.44 121 GLY A N 1
ATOM 977 C CA . GLY A 1 121 ? -19.995 -7.780 -1.447 1.00 89.44 121 GLY A CA 1
ATOM 978 C C . GLY A 1 121 ? -18.714 -7.200 -0.832 1.00 89.44 121 GLY A C 1
ATOM 979 O O . GLY A 1 121 ? -17.963 -7.933 -0.190 1.00 89.44 121 GLY A O 1
ATOM 980 N N . ASN A 1 122 ? -18.466 -5.897 -0.987 1.00 93.12 122 ASN A N 1
ATOM 981 C CA . ASN A 1 122 ? -17.323 -5.205 -0.394 1.00 93.12 122 ASN A CA 1
ATOM 982 C C . ASN A 1 122 ? -17.512 -5.049 1.115 1.00 93.12 122 ASN A C 1
ATOM 984 O O . ASN A 1 122 ? -18.642 -5.034 1.596 1.00 93.12 122 ASN A O 1
ATOM 988 N N . TRP A 1 123 ? -16.426 -4.924 1.880 1.00 93.62 123 TRP A N 1
ATOM 989 C CA . TRP A 1 123 ? -16.551 -4.478 3.274 1.00 93.62 123 TRP A CA 1
ATOM 990 C C . TRP A 1 123 ? -17.096 -3.056 3.313 1.00 93.62 123 TRP A C 1
ATOM 992 O O . TRP A 1 123 ? -16.782 -2.267 2.424 1.00 93.62 123 TRP A O 1
ATOM 1002 N N . PHE A 1 124 ? -17.892 -2.733 4.326 1.00 93.00 124 PHE A N 1
ATOM 1003 C CA . PHE A 1 124 ? -18.536 -1.434 4.440 1.00 93.00 124 PHE A CA 1
ATOM 1004 C C . PHE A 1 124 ? -18.357 -0.831 5.829 1.00 93.00 124 PHE A C 1
ATOM 1006 O O . PHE A 1 124 ? -18.693 -1.465 6.827 1.00 93.00 124 PHE A O 1
ATOM 1013 N N . ILE A 1 125 ? -17.852 0.401 5.882 1.00 86.69 125 ILE A N 1
ATOM 1014 C CA . ILE A 1 125 ? -17.639 1.142 7.126 1.00 86.69 125 ILE A CA 1
ATOM 1015 C C . ILE A 1 125 ? -18.490 2.414 7.087 1.00 86.69 125 ILE A C 1
ATOM 1017 O O . ILE A 1 125 ? -18.189 3.319 6.306 1.00 86.69 125 ILE A O 1
ATOM 1021 N N . PRO A 1 126 ? -19.556 2.499 7.901 1.00 81.69 126 PRO A N 1
ATOM 1022 C CA . PRO A 1 126 ? -20.548 3.560 7.783 1.00 81.69 126 PRO A CA 1
ATOM 1023 C C . PRO A 1 126 ? -20.040 4.931 8.241 1.00 81.69 126 PRO A C 1
ATOM 1025 O O . PRO A 1 126 ? -20.396 5.931 7.620 1.00 81.69 126 PRO A O 1
ATOM 1028 N N . ASN A 1 127 ? -19.222 5.013 9.301 1.00 81.31 127 ASN A N 1
ATOM 1029 C CA . ASN A 1 127 ? -18.798 6.311 9.844 1.00 81.31 127 ASN A CA 1
ATOM 1030 C C . ASN A 1 127 ? -17.427 6.767 9.337 1.00 81.31 127 ASN A C 1
ATOM 1032 O O . ASN A 1 127 ? -17.013 7.891 9.629 1.00 81.31 127 ASN A O 1
ATOM 1036 N N . TRP A 1 128 ? -16.736 5.938 8.555 1.00 85.06 128 TRP A N 1
ATOM 1037 C CA . TRP A 1 128 ? -15.516 6.349 7.877 1.00 85.06 128 TRP A CA 1
ATOM 1038 C C . TRP A 1 128 ? -15.847 7.071 6.574 1.00 85.06 128 TRP A C 1
ATOM 1040 O O . TRP A 1 128 ? -16.747 6.676 5.835 1.00 85.06 128 TRP A O 1
ATOM 1050 N N . ARG A 1 129 ? -15.121 8.156 6.307 1.00 83.75 129 ARG A N 1
ATOM 1051 C CA . ARG A 1 129 ? -15.308 9.010 5.137 1.00 83.75 129 ARG A CA 1
ATOM 1052 C C . ARG A 1 129 ? -13.971 9.139 4.428 1.00 83.75 129 ARG A C 1
ATOM 1054 O O . ARG A 1 129 ? -12.992 9.545 5.044 1.00 83.75 129 ARG A O 1
ATOM 1061 N N . ALA A 1 130 ? -13.961 8.790 3.152 1.00 83.25 130 ALA A N 1
ATOM 1062 C CA . ALA A 1 130 ? -12.843 9.004 2.252 1.00 83.25 130 ALA A CA 1
ATOM 1063 C C . ALA A 1 130 ? -13.386 9.673 0.987 1.00 83.25 130 ALA A C 1
ATOM 1065 O O . ALA A 1 130 ? -14.416 9.243 0.454 1.00 83.25 130 ALA A O 1
ATOM 1066 N N . HIS A 1 131 ? -12.742 10.742 0.528 1.00 86.56 131 HIS A N 1
ATOM 1067 C CA . HIS A 1 131 ? -13.252 11.566 -0.564 1.00 86.56 131 HIS A CA 1
ATOM 1068 C C . HIS A 1 131 ? -12.160 12.208 -1.411 1.00 86.56 131 HIS A C 1
ATOM 1070 O O . HIS A 1 131 ? -10.999 12.308 -1.035 1.00 86.56 131 HIS A O 1
ATOM 1076 N N . VAL A 1 132 ? -12.569 12.674 -2.586 1.00 88.12 132 VAL A N 1
ATOM 1077 C CA . VAL A 1 132 ? -11.713 13.407 -3.515 1.00 88.12 132 VAL A CA 1
ATOM 1078 C C . VAL A 1 132 ? -12.343 14.781 -3.738 1.00 88.12 132 VAL A C 1
ATOM 1080 O O . VAL A 1 132 ? -13.436 14.880 -4.298 1.00 88.12 132 VAL A O 1
ATOM 1083 N N . GLY A 1 133 ? -11.673 15.838 -3.278 1.00 84.25 133 GLY A N 1
ATOM 1084 C CA . GLY A 1 133 ? -12.162 17.217 -3.351 1.00 84.25 133 GLY A CA 1
ATOM 1085 C C . GLY A 1 133 ? -13.244 17.558 -2.316 1.00 84.25 133 GLY A C 1
ATOM 1086 O O . GLY A 1 133 ? -13.393 16.902 -1.298 1.00 84.25 133 GLY A O 1
ATOM 1087 N N . GLU A 1 134 ? -14.040 18.600 -2.560 1.00 71.69 134 GLU A N 1
ATOM 1088 C CA . GLU A 1 134 ? -14.859 19.251 -1.515 1.00 71.69 134 GLU A CA 1
ATOM 1089 C C . GLU A 1 134 ? -16.126 18.494 -1.047 1.00 71.69 134 GLU A C 1
ATOM 1091 O O . GLU A 1 134 ? -16.905 19.036 -0.260 1.00 71.69 134 GLU A O 1
ATOM 1096 N N . LYS A 1 135 ? -16.401 17.269 -1.516 1.00 65.50 135 LYS A N 1
ATOM 1097 C CA . LYS A 1 135 ? -17.654 16.561 -1.184 1.00 65.50 135 LYS A CA 1
ATOM 1098 C C . LYS A 1 135 ? -17.410 15.192 -0.551 1.00 65.50 135 LYS A C 1
ATOM 1100 O O . LYS A 1 135 ? -17.341 14.202 -1.281 1.00 65.50 135 LYS A O 1
ATOM 1105 N N . PRO A 1 136 ? -17.373 15.103 0.791 1.00 63.88 136 PRO A N 1
ATOM 1106 C CA . PRO A 1 136 ? -17.435 13.819 1.467 1.00 63.88 136 PRO A CA 1
ATOM 1107 C C . PRO A 1 136 ? -18.756 13.122 1.144 1.00 63.88 136 PRO A C 1
ATOM 1109 O O . PRO A 1 136 ? -19.836 13.695 1.313 1.00 63.88 136 PRO A O 1
ATOM 1112 N N . ASN A 1 137 ? -18.670 11.875 0.682 1.00 65.50 137 ASN A N 1
ATOM 1113 C CA . ASN A 1 137 ? -19.845 11.023 0.595 1.00 65.50 137 ASN A CA 1
ATOM 1114 C C . ASN A 1 137 ? -20.366 10.767 2.023 1.00 65.50 137 ASN A C 1
ATOM 1116 O O . ASN A 1 137 ? -19.595 10.434 2.922 1.00 65.50 137 ASN A O 1
ATOM 1120 N N . ASN A 1 138 ? -21.670 10.948 2.243 1.00 70.31 138 ASN A N 1
ATOM 1121 C CA . ASN A 1 138 ? -22.301 10.677 3.540 1.00 70.31 138 ASN A CA 1
ATOM 1122 C C . ASN A 1 138 ? -22.663 9.195 3.720 1.00 70.31 138 ASN A C 1
ATOM 1124 O O . ASN A 1 138 ? -23.138 8.818 4.787 1.00 70.31 138 ASN A O 1
ATOM 1128 N N . GLU A 1 139 ? -22.462 8.366 2.697 1.00 77.94 139 GLU A N 1
ATOM 1129 C CA . GLU A 1 139 ? -22.891 6.968 2.681 1.00 77.94 139 GLU A CA 1
ATOM 1130 C C . GLU A 1 139 ? -21.855 5.989 3.250 1.00 77.94 139 GLU A C 1
ATOM 1132 O O . GLU A 1 139 ? -22.051 4.794 3.103 1.00 77.94 139 GLU A O 1
ATOM 1137 N N . GLY A 1 140 ? -20.779 6.448 3.898 1.00 84.50 140 GLY A N 1
ATOM 1138 C CA . GLY A 1 140 ? -19.691 5.584 4.373 1.00 84.50 140 GLY A CA 1
ATOM 1139 C C . GLY A 1 140 ? -18.747 5.128 3.254 1.00 84.50 140 GLY A C 1
ATOM 1140 O O . GLY A 1 140 ? -18.874 5.540 2.097 1.00 84.50 140 GLY A O 1
ATOM 1141 N N . VAL A 1 141 ? -17.775 4.276 3.588 1.00 88.31 141 VAL A N 1
ATOM 1142 C CA . VAL A 1 141 ? -16.742 3.803 2.650 1.00 88.31 141 VAL A CA 1
ATOM 1143 C C . VAL A 1 141 ? -16.855 2.301 2.430 1.00 88.31 141 VAL A C 1
ATOM 1145 O O . VAL A 1 141 ? -16.950 1.513 3.371 1.00 88.31 141 VAL A O 1
ATOM 1148 N N . GLN A 1 142 ? -16.808 1.898 1.159 1.00 92.94 142 GLN A N 1
ATOM 1149 C CA . GLN A 1 142 ? -16.643 0.502 0.774 1.00 92.94 142 GLN A CA 1
ATOM 1150 C C . GLN A 1 142 ? -15.163 0.191 0.542 1.00 92.94 142 GLN A C 1
ATOM 1152 O O . GLN A 1 142 ? -14.482 0.934 -0.163 1.00 92.94 142 GLN A O 1
ATOM 1157 N N . VAL A 1 143 ? -14.693 -0.932 1.086 1.00 92.31 143 VAL A N 1
ATOM 1158 C CA . VAL A 1 143 ? -13.344 -1.469 0.867 1.00 92.31 143 VAL A CA 1
ATOM 1159 C C . VAL A 1 143 ? -13.457 -2.736 0.015 1.00 92.31 143 VAL A C 1
ATOM 1161 O O . VAL A 1 143 ? -13.909 -3.777 0.516 1.00 92.31 143 VAL A O 1
ATOM 1164 N N . PRO A 1 144 ? -13.087 -2.674 -1.279 1.00 92.25 144 PRO A N 1
ATOM 1165 C CA . PRO A 1 144 ? -13.149 -3.829 -2.164 1.00 92.25 144 PRO A CA 1
ATOM 1166 C C . PRO A 1 144 ? -12.175 -4.937 -1.763 1.00 92.25 144 PRO A C 1
ATOM 1168 O O . PRO A 1 144 ? -11.108 -4.670 -1.203 1.00 92.25 144 PRO A O 1
ATOM 1171 N N . ILE A 1 145 ? -12.505 -6.179 -2.115 1.00 86.31 145 ILE A N 1
ATOM 1172 C CA . ILE A 1 145 ? -11.566 -7.308 -2.079 1.00 86.31 145 ILE A CA 1
ATOM 1173 C C . ILE A 1 145 ? -11.377 -7.799 -3.500 1.00 86.31 145 ILE A C 1
ATOM 1175 O O . ILE A 1 145 ? -12.162 -8.591 -4.015 1.00 86.31 145 ILE A O 1
ATOM 1179 N N . GLU A 1 146 ? -10.322 -7.314 -4.129 1.00 89.75 146 GLU A N 1
ATOM 1180 C CA . GLU A 1 146 ? -9.999 -7.637 -5.508 1.00 89.75 146 GLU A CA 1
ATOM 1181 C C . GLU A 1 146 ? -8.478 -7.685 -5.694 1.00 89.75 146 GLU A C 1
ATOM 1183 O O . GLU A 1 146 ? -7.737 -7.198 -4.827 1.00 89.75 146 GLU A O 1
ATOM 1188 N N . PRO A 1 147 ? -7.984 -8.353 -6.754 1.00 92.69 147 PRO A N 1
ATOM 1189 C CA . PRO A 1 147 ? -6.563 -8.375 -7.069 1.00 92.69 147 PRO A CA 1
ATOM 1190 C C . PRO A 1 147 ? -5.988 -6.963 -7.201 1.00 92.69 147 PRO A C 1
ATOM 1192 O O . PRO A 1 147 ? -6.714 -5.999 -7.431 1.00 92.69 147 PRO A O 1
ATOM 1195 N N . LEU A 1 148 ? -4.668 -6.834 -7.071 1.00 93.75 148 LEU A N 1
ATOM 1196 C CA . LEU A 1 148 ? -4.004 -5.548 -7.243 1.00 93.75 148 LEU A CA 1
ATOM 1197 C C . LEU A 1 148 ? -4.316 -4.981 -8.634 1.00 93.75 148 LEU A C 1
ATOM 1199 O O . LEU A 1 148 ? -4.026 -5.623 -9.632 1.00 93.75 148 LEU A O 1
ATOM 1203 N N . SER A 1 149 ? -4.822 -3.756 -8.694 1.00 92.19 149 SER A N 1
ATOM 1204 C CA . SER A 1 149 ? -5.057 -3.011 -9.931 1.00 92.19 149 SER A CA 1
ATOM 1205 C C . SER A 1 149 ? -4.650 -1.540 -9.762 1.00 92.19 149 SER A C 1
ATOM 1207 O O . SER A 1 149 ? -4.464 -1.085 -8.622 1.00 92.19 149 SER A O 1
ATOM 1209 N N . PRO A 1 150 ? -4.517 -0.777 -10.863 1.00 92.38 150 PRO A N 1
ATOM 1210 C CA . PRO A 1 150 ? -4.289 0.667 -10.806 1.00 92.38 150 PRO A CA 1
ATOM 1211 C C . PRO A 1 150 ? -5.371 1.417 -10.016 1.00 92.38 150 PRO A C 1
ATOM 1213 O O . PRO A 1 150 ? -5.076 2.351 -9.274 1.00 92.38 150 PRO A O 1
ATOM 1216 N N . GLU A 1 151 ? -6.623 0.989 -10.129 1.00 92.38 151 GLU A N 1
ATOM 1217 C CA . GLU A 1 151 ? -7.755 1.586 -9.416 1.00 92.38 151 GLU A CA 1
ATOM 1218 C C . GLU A 1 151 ? -7.668 1.274 -7.915 1.00 92.38 151 GLU A C 1
ATOM 1220 O O . GLU A 1 151 ? -7.855 2.138 -7.061 1.00 92.38 151 GLU A O 1
ATOM 1225 N N . CYS A 1 152 ? -7.286 0.045 -7.570 1.00 91.88 152 CYS A N 1
ATOM 1226 C CA . CYS A 1 152 ? -7.091 -0.364 -6.186 1.00 91.88 152 CYS A CA 1
ATOM 1227 C C . CYS A 1 152 ? -5.989 0.412 -5.470 1.00 91.88 152 CYS A C 1
ATOM 1229 O O . CYS A 1 152 ? -6.153 0.771 -4.305 1.00 91.88 152 CYS A O 1
ATOM 1231 N N . ILE A 1 153 ? -4.856 0.659 -6.133 1.00 95.19 153 ILE A N 1
ATOM 1232 C CA . ILE A 1 153 ? -3.772 1.412 -5.497 1.00 95.19 153 ILE A CA 1
ATOM 1233 C C . ILE A 1 153 ? -4.166 2.881 -5.290 1.00 95.19 153 ILE A C 1
ATOM 1235 O O . ILE A 1 153 ? -3.755 3.477 -4.298 1.00 95.19 153 ILE A O 1
ATOM 1239 N N . GLN A 1 154 ? -5.027 3.442 -6.149 1.00 95.12 154 GLN A N 1
ATOM 1240 C CA . GLN A 1 154 ? -5.629 4.756 -5.908 1.00 95.12 154 GLN A CA 1
ATOM 1241 C C . GLN A 1 154 ? -6.502 4.743 -4.655 1.00 95.12 154 GLN A C 1
ATOM 1243 O O . GLN A 1 154 ? -6.369 5.642 -3.831 1.00 95.12 154 GLN A O 1
ATOM 1248 N N . HIS A 1 155 ? -7.321 3.707 -4.441 1.00 93.38 155 HIS A N 1
ATOM 1249 C CA . HIS A 1 155 ? -8.055 3.579 -3.179 1.00 93.38 155 HIS A CA 1
ATOM 1250 C C . HIS A 1 155 ? -7.114 3.606 -1.970 1.00 93.38 155 HIS A C 1
ATOM 1252 O O . HIS A 1 155 ? -7.429 4.251 -0.984 1.00 93.38 155 HIS A O 1
ATOM 1258 N N . PHE A 1 156 ? -5.935 2.990 -2.051 1.00 94.25 156 PHE A N 1
ATOM 1259 C CA . PHE A 1 156 ? -4.985 2.966 -0.931 1.00 94.25 156 PHE A CA 1
ATOM 1260 C C . PHE A 1 156 ? -4.323 4.314 -0.694 1.00 94.25 156 PHE A C 1
ATOM 1262 O O . PHE A 1 156 ? -4.232 4.764 0.443 1.00 94.25 156 PHE A O 1
ATOM 1269 N N . VAL A 1 157 ? -3.934 5.006 -1.766 1.00 92.50 157 VAL A N 1
ATOM 1270 C CA . VAL A 1 157 ? -3.493 6.402 -1.670 1.00 92.50 157 VAL A CA 1
ATOM 1271 C C . VAL A 1 157 ? -4.578 7.248 -1.009 1.00 92.50 157 VAL A C 1
ATOM 1273 O O . VAL A 1 157 ? -4.269 8.053 -0.136 1.00 92.50 157 VAL A O 1
ATOM 1276 N N . LEU A 1 158 ? -5.842 7.049 -1.381 1.00 91.69 158 LEU A N 1
ATOM 1277 C CA . LEU A 1 158 ? -6.968 7.773 -0.807 1.00 91.69 158 LEU A CA 1
ATOM 1278 C C . LEU A 1 158 ? -7.184 7.437 0.679 1.00 91.69 158 LEU A C 1
ATOM 1280 O O . LEU A 1 158 ? -7.325 8.352 1.483 1.00 91.69 158 LEU A O 1
ATOM 1284 N N . TYR A 1 159 ? -7.179 6.158 1.052 1.00 89.75 159 TYR A N 1
ATOM 1285 C CA . TYR A 1 159 ? -7.395 5.707 2.431 1.00 89.75 159 TYR A CA 1
ATOM 1286 C C . TYR A 1 159 ? -6.319 6.218 3.392 1.00 89.75 159 TYR A C 1
ATOM 1288 O O . TYR A 1 159 ? -6.638 6.613 4.509 1.00 89.75 159 TYR A O 1
ATOM 1296 N N . GLU A 1 160 ? -5.068 6.276 2.934 1.00 88.38 160 GLU A N 1
ATOM 1297 C CA . GLU A 1 160 ? -3.930 6.778 3.713 1.00 88.38 160 GLU A CA 1
ATOM 1298 C C . GLU A 1 160 ? -3.726 8.296 3.582 1.00 88.38 160 GLU A C 1
ATOM 1300 O O . GLU A 1 160 ? -2.814 8.873 4.184 1.00 88.38 160 GLU A O 1
ATOM 1305 N N . SER A 1 161 ? -4.537 8.971 2.762 1.00 82.19 161 SER A N 1
ATOM 1306 C CA . SER A 1 161 ? -4.475 10.422 2.621 1.00 82.19 161 SER A CA 1
ATOM 1307 C C . SER A 1 161 ? -5.098 11.095 3.833 1.00 82.19 161 SER A C 1
ATOM 1309 O O . SER A 1 161 ? -6.199 10.767 4.260 1.00 82.19 161 SER A O 1
ATOM 1311 N N . THR A 1 162 ? -4.435 12.131 4.337 1.00 82.19 162 THR A N 1
ATOM 1312 C CA . THR A 1 162 ? -5.036 13.039 5.322 1.00 82.19 162 THR A CA 1
ATOM 1313 C C . THR A 1 162 ? -6.225 13.783 4.718 1.00 82.19 162 THR A C 1
ATOM 1315 O O . THR A 1 162 ? -6.169 14.106 3.530 1.00 82.19 162 THR A O 1
ATOM 1318 N N . ASP A 1 163 ? -7.182 14.214 5.539 1.00 76.88 163 ASP A N 1
ATOM 1319 C CA . ASP A 1 163 ? -8.308 15.064 5.114 1.00 76.88 163 ASP A CA 1
ATOM 1320 C C . ASP A 1 163 ? -7.857 16.253 4.248 1.00 76.88 163 ASP A C 1
ATOM 1322 O O . ASP A 1 163 ? -8.363 16.466 3.155 1.00 76.88 163 ASP A O 1
ATOM 1326 N N . ALA A 1 164 ? -6.794 16.958 4.655 1.00 79.44 164 ALA A N 1
ATOM 1327 C CA . ALA A 1 164 ? -6.274 18.111 3.914 1.00 79.44 164 ALA A CA 1
ATOM 1328 C C . ALA A 1 164 ? -5.751 17.775 2.503 1.00 79.44 164 ALA A C 1
ATOM 1330 O O . ALA A 1 164 ? -5.701 18.652 1.639 1.00 79.44 164 ALA A O 1
ATOM 1331 N N . LEU A 1 165 ? -5.299 16.538 2.284 1.00 79.25 165 LEU A N 1
ATOM 1332 C CA . LEU A 1 165 ? -4.860 16.051 0.976 1.00 79.25 165 LEU A CA 1
ATOM 1333 C C . LEU A 1 165 ? -6.054 15.552 0.156 1.00 79.25 165 LEU A C 1
ATOM 1335 O O . LEU A 1 165 ? -6.113 15.822 -1.039 1.00 79.25 165 LEU A O 1
ATOM 1339 N N . GLN A 1 166 ? -7.015 14.894 0.808 1.00 83.62 166 GLN A N 1
ATOM 1340 C CA . GLN A 1 166 ? -8.294 14.500 0.217 1.00 83.62 166 GLN A CA 1
ATOM 1341 C C . GLN A 1 166 ? -9.055 15.717 -0.334 1.00 83.62 166 GLN A C 1
ATOM 1343 O O . GLN A 1 166 ? -9.461 15.718 -1.496 1.00 83.62 166 GLN A O 1
ATOM 1348 N N . ASP A 1 167 ? -9.127 16.801 0.445 1.00 85.12 167 ASP A N 1
ATOM 1349 C CA . ASP A 1 167 ? -9.732 18.083 0.060 1.00 85.12 167 ASP A CA 1
ATOM 1350 C C . ASP A 1 167 ? -9.048 18.727 -1.157 1.00 85.12 167 ASP A C 1
ATOM 1352 O O . ASP A 1 167 ? -9.691 19.402 -1.960 1.00 85.12 167 ASP A O 1
ATOM 1356 N N . GLN A 1 168 ? -7.738 18.512 -1.311 1.00 84.81 168 GLN A N 1
ATOM 1357 C CA . GLN A 1 168 ? -6.938 19.037 -2.422 1.00 84.81 168 GLN A CA 1
ATOM 1358 C C . GLN A 1 168 ? -6.987 18.173 -3.686 1.00 84.81 168 GLN A C 1
ATOM 1360 O O . GLN A 1 168 ? -6.322 18.528 -4.660 1.00 84.81 168 GLN A O 1
ATOM 1365 N N . ASP A 1 169 ? -7.762 17.086 -3.669 1.00 90.25 169 ASP A N 1
ATOM 1366 C CA . ASP A 1 169 ? -7.733 16.012 -4.658 1.00 90.25 169 ASP A CA 1
ATOM 1367 C C . ASP A 1 169 ? -6.337 15.339 -4.728 1.00 90.25 169 ASP A C 1
ATOM 1369 O O . ASP A 1 169 ? -5.419 15.858 -5.377 1.00 90.25 169 ASP A O 1
ATOM 1373 N N . PRO A 1 170 ? -6.147 14.155 -4.104 1.00 85.94 170 PRO A N 1
ATOM 1374 C CA . PRO A 1 170 ? -4.867 13.443 -4.118 1.00 85.94 170 PRO A CA 1
ATOM 1375 C C . PRO A 1 170 ? -4.444 12.994 -5.526 1.00 85.94 170 PRO A C 1
ATOM 1377 O O . PRO A 1 170 ? -3.284 12.635 -5.733 1.00 85.94 170 PRO A O 1
ATOM 1380 N N . PHE A 1 171 ? -5.355 13.039 -6.501 1.00 94.75 171 PHE A N 1
ATOM 1381 C CA . PHE A 1 171 ? -5.121 12.702 -7.904 1.00 94.75 171 PHE A CA 1
ATOM 1382 C C . PHE A 1 171 ? -5.125 13.940 -8.811 1.00 94.75 171 PHE A C 1
ATOM 1384 O O . PHE A 1 171 ? -4.952 13.826 -10.029 1.00 94.75 171 PHE A O 1
ATOM 1391 N N . GLY A 1 172 ? -5.256 15.133 -8.227 1.00 92.31 172 GLY A N 1
ATOM 1392 C CA . GLY A 1 172 ? -5.215 16.397 -8.939 1.00 92.31 172 GLY A CA 1
ATOM 1393 C C . GLY A 1 172 ? -3.842 16.649 -9.582 1.00 92.31 172 GLY A C 1
ATOM 1394 O O . GLY A 1 172 ? -2.816 16.154 -9.099 1.00 92.31 172 GLY A O 1
ATOM 1395 N N . PRO A 1 173 ? -3.760 17.474 -10.647 1.00 92.25 173 PRO A N 1
ATOM 1396 C CA . PRO A 1 173 ? -2.528 17.666 -11.419 1.00 92.25 173 PRO A CA 1
ATOM 1397 C C . PRO A 1 173 ? -1.317 18.062 -10.569 1.00 92.25 173 PRO A C 1
ATOM 1399 O O . PRO A 1 173 ? -0.212 17.571 -10.787 1.00 92.25 173 PRO A O 1
ATOM 1402 N N . LYS A 1 174 ? -1.526 18.925 -9.567 1.00 87.50 174 LYS A N 1
ATOM 1403 C CA . LYS A 1 174 ? -0.467 19.398 -8.669 1.00 87.50 174 LYS A CA 1
ATOM 1404 C C . LYS A 1 174 ? 0.124 18.262 -7.828 1.00 87.50 174 LYS A C 1
ATOM 1406 O O . LYS A 1 174 ? 1.344 18.144 -7.743 1.00 87.50 174 LYS A O 1
ATOM 1411 N N . ILE A 1 175 ? -0.727 17.435 -7.221 1.00 85.31 175 ILE A N 1
ATOM 1412 C CA . ILE A 1 175 ? -0.288 16.319 -6.375 1.00 85.31 175 ILE A CA 1
ATOM 1413 C C . ILE A 1 175 ? 0.352 15.226 -7.231 1.00 85.31 175 ILE A C 1
ATOM 1415 O O . ILE A 1 175 ? 1.417 14.724 -6.883 1.00 85.31 175 ILE A O 1
ATOM 1419 N N . MET A 1 176 ? -0.207 14.935 -8.406 1.00 91.38 176 MET A N 1
ATOM 1420 C CA . MET A 1 176 ? 0.377 13.961 -9.332 1.00 91.38 176 MET A CA 1
ATOM 1421 C C . MET A 1 176 ? 1.760 14.380 -9.848 1.00 91.38 176 MET A C 1
ATOM 1423 O O . MET A 1 176 ? 2.632 13.527 -10.015 1.00 91.38 176 MET A O 1
ATOM 1427 N N . VAL A 1 177 ? 2.002 15.680 -10.059 1.00 87.06 177 VAL A N 1
ATOM 1428 C CA . VAL A 1 177 ? 3.349 16.196 -10.364 1.00 87.06 177 VAL A CA 1
ATOM 1429 C C . VAL A 1 177 ? 4.303 15.952 -9.195 1.00 87.06 177 VAL A C 1
ATOM 1431 O O . VAL A 1 177 ? 5.418 15.484 -9.423 1.00 87.06 177 VAL A O 1
ATOM 1434 N N . LEU A 1 178 ? 3.871 16.204 -7.956 1.00 81.62 178 LEU A N 1
ATOM 1435 C CA . LEU A 1 178 ? 4.682 15.942 -6.764 1.00 81.62 178 LEU A CA 1
ATOM 1436 C C . LEU A 1 178 ? 5.002 14.448 -6.610 1.00 81.62 178 LEU A C 1
ATOM 1438 O O . LEU A 1 178 ? 6.164 14.091 -6.436 1.00 81.62 178 LEU A O 1
ATOM 1442 N N . PHE A 1 179 ? 4.007 13.564 -6.722 1.00 88.25 179 PHE A N 1
ATOM 1443 C CA . PHE A 1 179 ? 4.226 12.116 -6.671 1.00 88.25 179 PHE A CA 1
ATOM 1444 C C . PHE A 1 179 ? 5.180 11.647 -7.762 1.00 88.25 179 PHE A C 1
ATOM 1446 O O . PHE A 1 179 ? 6.058 10.832 -7.486 1.00 88.25 179 PHE A O 1
ATOM 1453 N N . LYS A 1 180 ? 5.081 12.204 -8.974 1.00 88.56 180 LYS A N 1
ATOM 1454 C CA . LYS A 1 180 ? 6.046 11.917 -10.034 1.00 88.56 180 LYS A CA 1
ATOM 1455 C C . LYS A 1 180 ? 7.460 12.363 -9.660 1.00 88.56 180 LYS A C 1
ATOM 1457 O O . LYS A 1 180 ? 8.393 11.598 -9.862 1.00 88.56 180 LYS A O 1
ATOM 1462 N N . GLN A 1 181 ? 7.632 13.564 -9.115 1.00 82.31 181 GLN A N 1
ATOM 1463 C CA . GLN A 1 181 ? 8.951 14.058 -8.703 1.00 82.31 181 GLN A CA 1
ATOM 1464 C C . GLN A 1 181 ? 9.575 13.195 -7.599 1.00 82.31 181 GLN A C 1
ATOM 1466 O O . GLN A 1 181 ? 10.766 12.900 -7.658 1.00 82.31 181 GLN A O 1
ATOM 1471 N N . LEU A 1 182 ? 8.773 12.761 -6.623 1.00 82.00 182 LEU A N 1
ATOM 1472 C CA . LEU A 1 182 ? 9.203 11.840 -5.565 1.00 82.00 182 LEU A CA 1
ATOM 1473 C C . LEU A 1 182 ? 9.549 10.453 -6.124 1.00 82.00 182 LEU A C 1
ATOM 1475 O O . LEU A 1 182 ? 10.549 9.859 -5.739 1.00 82.00 182 LEU A O 1
ATOM 1479 N N . PHE A 1 183 ? 8.773 9.961 -7.085 1.00 88.69 183 PHE A N 1
ATOM 1480 C CA . PHE A 1 183 ? 9.077 8.703 -7.755 1.00 88.69 183 PHE A CA 1
ATOM 1481 C C . PHE A 1 183 ? 10.380 8.780 -8.562 1.00 88.69 183 PHE A C 1
ATOM 1483 O O . PHE A 1 183 ? 11.247 7.918 -8.426 1.00 88.69 183 PHE A O 1
ATOM 1490 N N . ASP A 1 184 ? 10.564 9.843 -9.351 1.00 82.69 184 ASP A N 1
ATOM 1491 C CA . ASP A 1 184 ? 11.805 10.084 -10.090 1.00 82.69 184 ASP A CA 1
ATOM 1492 C C . ASP A 1 184 ? 13.004 10.199 -9.120 1.00 82.69 184 ASP A C 1
ATOM 1494 O O . ASP A 1 184 ? 14.104 9.740 -9.433 1.00 82.69 184 ASP A O 1
ATOM 1498 N N . PHE A 1 185 ? 12.807 10.783 -7.931 1.00 82.69 185 PHE A N 1
ATOM 1499 C CA . PHE A 1 185 ? 13.818 10.819 -6.871 1.00 82.69 185 PHE A CA 1
ATOM 1500 C C . PHE A 1 185 ? 14.213 9.422 -6.394 1.00 82.69 185 PHE A C 1
ATOM 1502 O O . PHE A 1 185 ? 15.404 9.126 -6.384 1.00 82.69 185 PHE A O 1
ATOM 1509 N N . GLU A 1 186 ? 13.250 8.571 -6.031 1.00 83.44 186 GLU A N 1
ATOM 1510 C CA . GLU A 1 186 ? 13.523 7.210 -5.544 1.00 83.44 186 GLU A CA 1
ATOM 1511 C C . GLU A 1 186 ? 14.260 6.373 -6.584 1.00 83.44 186 GLU A C 1
ATOM 1513 O O . GLU A 1 186 ? 15.241 5.700 -6.267 1.00 83.44 186 GLU A O 1
ATOM 1518 N N . VAL A 1 187 ? 13.851 6.468 -7.851 1.00 81.88 187 VAL A N 1
ATOM 1519 C CA . VAL A 1 187 ? 14.543 5.783 -8.948 1.00 81.88 187 VAL A CA 1
ATOM 1520 C C . VAL A 1 187 ? 16.000 6.241 -9.029 1.00 81.88 187 VAL A C 1
ATOM 1522 O O . VAL A 1 187 ? 16.907 5.410 -9.055 1.00 81.88 187 VAL A O 1
ATOM 1525 N N . ASN A 1 188 ? 16.247 7.553 -9.011 1.00 76.00 188 ASN A N 1
ATOM 1526 C CA . ASN A 1 188 ? 17.607 8.090 -9.058 1.00 76.00 188 ASN A CA 1
ATOM 1527 C C . ASN A 1 188 ? 18.427 7.720 -7.813 1.00 76.00 188 ASN A C 1
ATOM 1529 O O . ASN A 1 188 ? 19.606 7.399 -7.935 1.00 76.00 188 ASN A O 1
ATOM 1533 N N . LEU A 1 189 ? 17.818 7.732 -6.626 1.00 77.25 189 LEU A N 1
ATOM 1534 C CA . LEU A 1 189 ? 18.455 7.339 -5.369 1.00 77.25 189 LEU A CA 1
ATOM 1535 C C . LEU A 1 189 ? 18.866 5.862 -5.385 1.00 77.25 189 LEU A C 1
ATOM 1537 O O . LEU A 1 189 ? 19.973 5.524 -4.965 1.00 77.25 189 LEU A O 1
ATOM 1541 N N . ASN A 1 190 ? 18.014 4.987 -5.915 1.00 77.50 190 ASN A N 1
ATOM 1542 C CA . ASN A 1 190 ? 18.308 3.564 -6.063 1.00 77.50 190 ASN A CA 1
ATOM 1543 C C . ASN A 1 190 ? 19.443 3.315 -7.071 1.00 77.50 190 ASN A C 1
ATOM 1545 O O . ASN A 1 190 ? 20.331 2.499 -6.815 1.00 77.50 190 ASN A O 1
ATOM 1549 N N . ILE A 1 191 ? 19.472 4.058 -8.181 1.00 73.94 191 ILE A N 1
ATOM 1550 C CA . ILE A 1 191 ? 20.577 3.992 -9.148 1.00 73.94 191 ILE A CA 1
ATOM 1551 C C . ILE A 1 191 ? 21.879 4.478 -8.500 1.00 73.94 191 ILE A C 1
ATOM 1553 O O . ILE A 1 191 ? 22.879 3.766 -8.526 1.00 73.94 191 ILE A O 1
ATOM 1557 N N . GLU A 1 192 ? 21.880 5.656 -7.873 1.00 73.88 192 GLU A N 1
ATOM 1558 C CA . GLU A 1 192 ? 23.089 6.211 -7.250 1.00 73.88 192 GLU A CA 1
ATOM 1559 C C . GLU A 1 192 ? 23.601 5.350 -6.090 1.00 73.88 192 GLU A C 1
ATOM 1561 O O . GLU A 1 192 ? 24.811 5.193 -5.941 1.00 73.88 192 GLU A O 1
ATOM 1566 N N . SER A 1 193 ? 22.715 4.738 -5.298 1.00 71.88 193 SER A N 1
ATOM 1567 C CA . SER A 1 193 ? 23.134 3.824 -4.228 1.00 71.88 193 SER A CA 1
ATOM 1568 C C . SER A 1 193 ? 23.812 2.564 -4.775 1.00 71.88 193 SER A C 1
ATOM 1570 O O . SER A 1 193 ? 24.795 2.099 -4.198 1.00 71.88 193 SER A O 1
ATOM 1572 N N . THR A 1 194 ? 23.367 2.067 -5.933 1.00 72.50 194 THR A N 1
ATOM 1573 C CA . THR A 1 194 ? 24.013 0.951 -6.646 1.00 72.50 194 THR A CA 1
ATOM 1574 C C . THR A 1 194 ? 25.405 1.336 -7.161 1.00 72.50 194 THR A C 1
ATOM 1576 O O . THR A 1 194 ? 26.310 0.505 -7.210 1.00 72.50 194 THR A O 1
ATOM 1579 N N . LEU A 1 195 ? 25.602 2.609 -7.511 1.00 73.88 195 LEU A N 1
ATOM 1580 C CA . LEU A 1 195 ? 26.852 3.136 -8.067 1.00 73.88 195 LEU A CA 1
ATOM 1581 C C . LEU A 1 195 ? 27.817 3.702 -7.017 1.00 73.88 195 LEU A C 1
ATOM 1583 O O . LEU A 1 195 ? 28.866 4.231 -7.383 1.00 73.88 195 LEU A O 1
ATOM 1587 N N . LEU A 1 196 ? 27.494 3.593 -5.726 1.00 74.12 196 LEU A N 1
ATOM 1588 C CA . LEU A 1 196 ? 28.213 4.275 -4.646 1.00 74.12 196 LEU A CA 1
ATOM 1589 C C . LEU A 1 196 ? 29.707 3.906 -4.558 1.00 74.12 196 LEU A C 1
ATOM 1591 O O . LEU A 1 196 ? 30.500 4.729 -4.117 1.00 74.12 196 LEU A O 1
ATOM 1595 N N . ASN A 1 197 ? 30.089 2.712 -5.023 1.00 74.12 197 ASN A N 1
ATOM 1596 C CA . ASN A 1 197 ? 31.476 2.223 -5.026 1.00 74.12 197 ASN A CA 1
ATOM 1597 C C . ASN A 1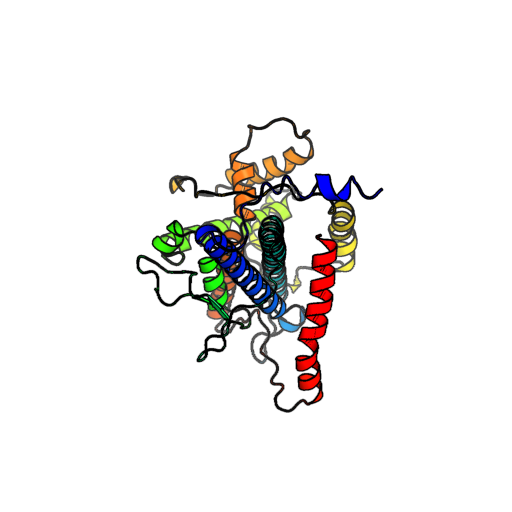 197 ? 32.137 2.247 -6.419 1.00 74.12 197 ASN A C 1
ATOM 1599 O O . ASN A 1 197 ? 33.145 1.577 -6.639 1.00 74.12 197 ASN A O 1
ATOM 1603 N N . VAL A 1 198 ? 31.551 2.955 -7.388 1.00 77.25 198 VAL A N 1
ATOM 1604 C CA . VAL A 1 198 ? 32.136 3.121 -8.724 1.00 77.25 198 VAL A CA 1
ATOM 1605 C C . VAL A 1 198 ? 32.919 4.432 -8.752 1.00 77.25 198 VAL A C 1
ATOM 1607 O O . VAL A 1 198 ? 32.354 5.501 -8.989 1.00 77.25 198 VAL A O 1
ATOM 1610 N N . ASP A 1 199 ? 34.224 4.335 -8.498 1.00 80.62 199 ASP A N 1
ATOM 1611 C CA . ASP A 1 199 ? 35.122 5.494 -8.383 1.00 80.62 199 ASP A CA 1
ATOM 1612 C C . ASP A 1 199 ? 35.438 6.157 -9.734 1.00 80.62 199 ASP A C 1
ATOM 1614 O O . ASP A 1 199 ? 35.680 7.362 -9.805 1.00 80.62 199 ASP A O 1
ATOM 1618 N N . ASP A 1 200 ? 35.425 5.383 -10.823 1.00 86.50 200 ASP A N 1
ATOM 1619 C CA . ASP A 1 200 ? 35.659 5.900 -12.171 1.00 86.50 200 ASP A CA 1
ATOM 1620 C C . ASP A 1 200 ? 34.417 6.646 -12.681 1.00 86.50 200 ASP A C 1
ATOM 1622 O O . ASP A 1 200 ? 33.362 6.055 -12.922 1.00 86.50 200 ASP A O 1
ATOM 1626 N N . GLU A 1 201 ? 34.546 7.960 -12.874 1.00 80.38 201 GLU A N 1
ATOM 1627 C CA . GLU A 1 201 ? 33.444 8.831 -13.284 1.00 80.38 201 GLU A CA 1
ATOM 1628 C C . GLU A 1 201 ? 32.908 8.513 -14.692 1.00 80.38 201 GLU A C 1
ATOM 1630 O O . GLU A 1 201 ? 31.707 8.658 -14.937 1.00 80.38 201 GLU A O 1
ATOM 1635 N N . GLN A 1 202 ? 33.749 8.027 -15.612 1.00 80.50 202 GLN A N 1
ATOM 1636 C CA . GLN A 1 202 ? 33.312 7.640 -16.956 1.00 80.50 202 GLN A CA 1
ATOM 1637 C C . GLN A 1 202 ? 32.541 6.320 -16.931 1.00 80.50 202 GLN A C 1
ATOM 1639 O O . GLN A 1 202 ? 31.507 6.199 -17.594 1.00 80.50 202 GLN A O 1
ATOM 1644 N N . VAL A 1 203 ? 33.018 5.337 -16.163 1.00 76.88 203 VAL A N 1
ATOM 1645 C CA . VAL A 1 203 ? 32.310 4.066 -15.947 1.00 76.88 203 VAL A CA 1
ATOM 1646 C C . VAL A 1 203 ? 30.993 4.326 -15.227 1.00 76.88 203 VAL A C 1
ATOM 1648 O O . VAL A 1 203 ? 29.948 3.857 -15.673 1.00 76.88 203 VAL A O 1
ATOM 1651 N N . ARG A 1 204 ? 31.012 5.151 -14.177 1.00 73.12 204 ARG A N 1
ATOM 1652 C CA . ARG A 1 204 ? 29.817 5.558 -13.437 1.00 73.12 204 ARG A CA 1
ATOM 1653 C C . ARG A 1 204 ? 28.800 6.255 -14.336 1.00 73.12 204 ARG A C 1
ATOM 1655 O O . ARG A 1 204 ? 27.628 5.906 -14.278 1.00 73.12 204 ARG A O 1
ATOM 1662 N N . ALA A 1 205 ? 29.217 7.194 -15.188 1.00 74.62 205 ALA A N 1
ATOM 1663 C CA . ALA A 1 205 ? 28.313 7.879 -16.114 1.00 74.62 205 ALA A CA 1
ATOM 1664 C C . ALA A 1 205 ? 27.680 6.913 -17.131 1.00 74.62 205 ALA A C 1
ATOM 1666 O O . ALA A 1 205 ? 26.478 6.994 -17.387 1.00 74.62 205 ALA A O 1
ATOM 1667 N N . LYS A 1 206 ? 28.459 5.965 -17.669 1.00 74.56 206 LYS A N 1
ATOM 1668 C CA . LYS A 1 206 ? 27.943 4.915 -18.563 1.00 74.56 206 LYS A CA 1
ATOM 1669 C C . LYS A 1 206 ? 26.933 4.014 -17.854 1.00 74.56 206 LYS A C 1
ATOM 1671 O O . LYS A 1 206 ? 25.860 3.773 -18.398 1.00 74.56 206 LYS A O 1
ATOM 1676 N N . LEU A 1 207 ? 27.249 3.561 -16.640 1.00 73.19 207 LEU A N 1
ATOM 1677 C CA . LEU A 1 207 ? 26.353 2.724 -15.842 1.00 73.19 207 LEU A CA 1
ATOM 1678 C C . LEU A 1 207 ? 25.090 3.476 -15.418 1.00 73.19 207 LEU A C 1
ATOM 1680 O O . LEU A 1 207 ? 24.016 2.894 -15.441 1.00 73.19 207 LEU A O 1
ATOM 1684 N N . PHE A 1 208 ? 25.184 4.764 -15.089 1.00 69.62 208 PHE A N 1
ATOM 1685 C CA . PHE A 1 208 ? 24.022 5.589 -14.762 1.00 69.62 208 PHE A CA 1
ATOM 1686 C C . PHE A 1 208 ? 23.050 5.675 -15.944 1.00 69.62 208 PHE A C 1
ATOM 1688 O O . PHE A 1 208 ? 21.849 5.479 -15.773 1.00 69.62 208 PHE A O 1
ATOM 1695 N N . VAL A 1 209 ? 23.564 5.909 -17.158 1.00 69.25 209 VAL A N 1
ATOM 1696 C CA . VAL A 1 209 ? 22.743 5.901 -18.380 1.00 69.25 209 VAL A CA 1
ATOM 1697 C C . VAL A 1 209 ? 22.168 4.509 -18.635 1.00 69.25 209 VAL A C 1
ATOM 1699 O O . VAL A 1 209 ? 20.979 4.400 -18.914 1.00 69.25 209 VAL A O 1
ATOM 1702 N N . ALA A 1 210 ? 22.968 3.449 -18.492 1.00 64.62 210 ALA A N 1
ATOM 1703 C CA . ALA A 1 210 ? 22.504 2.078 -18.684 1.00 64.62 210 ALA A CA 1
ATOM 1704 C C . ALA A 1 210 ? 21.393 1.700 -17.689 1.00 64.62 210 ALA A C 1
ATOM 1706 O O . ALA A 1 210 ? 20.368 1.185 -18.110 1.00 64.62 210 ALA A O 1
ATOM 1707 N N . LEU A 1 211 ? 21.548 2.020 -16.400 1.00 62.91 211 LEU A N 1
ATOM 1708 C CA . LEU A 1 211 ? 20.563 1.762 -15.342 1.00 62.91 211 LEU A CA 1
ATOM 1709 C C . LEU A 1 211 ? 19.310 2.647 -15.469 1.00 62.91 211 LEU A C 1
ATOM 1711 O O . LEU A 1 211 ? 18.211 2.208 -15.137 1.00 62.91 211 LEU A O 1
ATOM 1715 N N . GLY A 1 212 ? 19.460 3.878 -15.968 1.00 56.56 212 GLY A N 1
ATOM 1716 C CA . GLY A 1 212 ? 18.352 4.802 -16.223 1.00 56.56 212 GLY A CA 1
ATOM 1717 C C . GLY A 1 212 ? 17.578 4.524 -17.518 1.00 56.56 212 GLY A C 1
ATOM 1718 O O . GLY A 1 212 ? 16.418 4.917 -17.627 1.00 56.56 212 GLY A O 1
ATOM 1719 N N . ALA A 1 213 ? 18.191 3.839 -18.489 1.00 50.19 213 ALA A N 1
ATOM 1720 C CA . ALA A 1 213 ? 17.627 3.563 -19.814 1.00 50.19 213 ALA A CA 1
ATOM 1721 C C . ALA A 1 213 ? 17.432 2.063 -20.121 1.00 50.19 213 ALA A C 1
ATOM 1723 O O . ALA A 1 213 ? 17.217 1.723 -21.281 1.00 50.19 213 ALA A O 1
ATOM 1724 N N . LEU A 1 214 ? 17.522 1.184 -19.113 1.00 41.31 214 LEU A N 1
ATOM 1725 C CA . LEU A 1 214 ? 17.808 -0.256 -19.253 1.00 41.31 214 LEU A CA 1
ATOM 1726 C C . LEU A 1 214 ? 17.275 -0.945 -20.536 1.00 41.31 214 LEU A C 1
ATOM 1728 O O . LEU A 1 214 ? 16.060 -1.145 -20.661 1.00 41.31 214 LEU A O 1
ATOM 1732 N N . PRO A 1 215 ? 18.187 -1.350 -21.452 1.00 32.56 215 PRO A N 1
ATOM 1733 C CA . PRO A 1 215 ? 17.948 -2.295 -22.547 1.00 32.56 215 PRO A CA 1
ATOM 1734 C C . PRO A 1 215 ? 18.114 -3.764 -22.033 1.00 32.56 215 PRO A C 1
ATOM 1736 O O . PRO A 1 215 ? 18.205 -3.956 -20.817 1.00 32.56 215 PRO A O 1
ATOM 1739 N N . PRO A 1 216 ? 18.027 -4.817 -22.882 1.00 34.69 216 PRO A N 1
ATOM 1740 C CA . PRO A 1 216 ? 17.599 -6.161 -22.476 1.00 34.69 216 PRO A CA 1
ATOM 1741 C C . PRO A 1 216 ? 18.566 -6.895 -21.533 1.00 34.69 216 PRO A C 1
ATOM 1743 O O . PRO A 1 216 ? 19.779 -6.709 -21.557 1.00 34.69 216 PRO A O 1
ATOM 1746 N N . VAL A 1 217 ? 17.982 -7.791 -20.730 1.00 35.94 217 VAL A N 1
ATOM 1747 C CA . VAL A 1 217 ? 18.589 -8.588 -19.638 1.00 35.94 217 VAL A CA 1
ATOM 1748 C C . VAL A 1 217 ? 19.742 -9.509 -20.086 1.00 35.94 217 VAL A C 1
ATOM 1750 O O . VAL A 1 217 ? 20.471 -10.037 -19.250 1.00 35.94 217 VAL A O 1
ATOM 1753 N N . GLU A 1 218 ? 19.965 -9.667 -21.388 1.00 38.66 218 GLU A N 1
ATOM 1754 C CA . GLU A 1 218 ? 20.975 -10.561 -21.972 1.00 38.66 218 GLU A CA 1
ATOM 1755 C C . GLU A 1 218 ? 22.431 -10.123 -21.704 1.00 38.66 218 GLU A C 1
ATOM 1757 O O . GLU A 1 218 ? 23.342 -10.933 -21.849 1.00 38.66 218 GLU A O 1
ATOM 1762 N N . GLU A 1 219 ? 22.663 -8.890 -21.235 1.00 33.38 219 GLU A N 1
ATOM 1763 C CA . GLU A 1 219 ? 23.998 -8.395 -20.846 1.00 33.38 219 GLU A CA 1
ATOM 1764 C C . GLU A 1 219 ? 24.258 -8.397 -19.323 1.00 33.38 219 GLU A C 1
ATOM 1766 O O . GLU A 1 219 ? 25.372 -8.109 -18.880 1.00 33.38 219 GLU A O 1
ATOM 1771 N N . LEU A 1 220 ? 23.275 -8.770 -18.493 1.00 29.88 220 LEU A N 1
ATOM 1772 C CA . LEU A 1 220 ? 23.427 -8.858 -17.035 1.00 29.88 220 LEU A CA 1
ATOM 1773 C C . LEU A 1 220 ? 23.668 -10.310 -16.602 1.00 29.88 220 LEU A C 1
ATOM 1775 O O . LEU A 1 220 ? 22.790 -10.995 -16.077 1.00 29.88 220 LEU A O 1
ATOM 1779 N N . HIS A 1 221 ? 24.894 -10.793 -16.799 1.00 27.58 221 HIS A N 1
ATOM 1780 C CA . HIS A 1 221 ? 25.326 -12.062 -16.217 1.00 27.58 221 HIS A CA 1
ATOM 1781 C C . HIS A 1 221 ? 25.501 -11.924 -14.693 1.00 27.58 221 HIS A C 1
ATOM 1783 O O . HIS A 1 221 ? 26.537 -11.475 -14.207 1.00 27.58 221 HIS A O 1
ATOM 1789 N N . PHE A 1 222 ? 24.495 -12.348 -13.925 1.00 30.78 222 PHE A N 1
ATOM 1790 C CA . PHE A 1 222 ? 24.605 -12.528 -12.476 1.00 30.78 222 PHE A CA 1
ATOM 1791 C C . PHE A 1 222 ? 25.162 -13.918 -12.142 1.00 30.78 222 PHE A C 1
ATOM 1793 O O . PHE A 1 222 ? 24.609 -14.942 -12.550 1.00 30.78 222 PHE A O 1
ATOM 1800 N N . ALA A 1 223 ? 26.226 -13.968 -11.339 1.00 33.47 223 ALA A N 1
ATOM 1801 C CA . ALA A 1 223 ? 26.757 -15.195 -10.747 1.00 33.47 223 ALA A CA 1
ATOM 1802 C C . ALA A 1 223 ? 25.858 -15.677 -9.579 1.00 33.47 223 ALA A C 1
ATOM 1804 O O . ALA A 1 223 ? 26.230 -15.628 -8.419 1.00 33.47 223 ALA A O 1
ATOM 1805 N N . SER A 1 224 ? 24.649 -16.141 -9.905 1.00 35.25 224 SER A N 1
ATOM 1806 C CA . SER A 1 224 ? 23.652 -16.806 -9.040 1.00 35.25 224 SER A CA 1
ATOM 1807 C C . SER A 1 224 ? 22.989 -16.018 -7.882 1.00 35.25 224 SER A C 1
ATOM 1809 O O . SER A 1 224 ? 23.605 -15.308 -7.093 1.00 35.25 224 SER A O 1
ATOM 1811 N N . ILE A 1 225 ? 21.678 -16.248 -7.736 1.00 36.66 225 ILE A N 1
ATOM 1812 C CA . ILE A 1 225 ? 20.771 -15.707 -6.700 1.00 36.66 225 ILE A CA 1
ATOM 1813 C C . ILE A 1 225 ? 21.144 -16.164 -5.274 1.00 36.66 225 ILE A C 1
ATOM 1815 O O . ILE A 1 225 ? 20.817 -15.492 -4.292 1.00 36.66 225 ILE A O 1
ATOM 1819 N N . THR A 1 226 ? 21.855 -17.283 -5.142 1.00 29.81 226 THR A N 1
ATOM 1820 C CA . THR A 1 226 ? 22.229 -17.870 -3.848 1.00 29.81 226 THR A CA 1
ATOM 1821 C C . THR A 1 226 ? 23.281 -17.030 -3.115 1.00 29.81 226 THR A C 1
ATOM 1823 O O . THR A 1 226 ? 23.192 -16.875 -1.894 1.00 29.81 226 THR A O 1
ATOM 1826 N N . ASP A 1 227 ? 24.217 -16.412 -3.843 1.00 29.52 227 ASP A N 1
ATOM 1827 C CA . ASP A 1 227 ? 25.274 -15.580 -3.249 1.00 29.52 227 ASP A CA 1
ATOM 1828 C C . ASP A 1 227 ? 24.748 -14.224 -2.754 1.00 29.52 227 ASP A C 1
ATOM 1830 O O . ASP A 1 227 ? 25.150 -13.753 -1.687 1.00 29.52 227 ASP A O 1
ATOM 1834 N N . PHE A 1 228 ? 23.761 -13.641 -3.442 1.00 38.41 228 PHE A N 1
ATOM 1835 C CA . PHE A 1 228 ? 23.071 -12.432 -2.978 1.00 38.41 228 PHE A CA 1
ATOM 1836 C C . PHE A 1 228 ? 22.281 -12.686 -1.681 1.00 38.41 228 PHE A C 1
ATOM 1838 O O . PHE A 1 228 ? 22.324 -11.886 -0.742 1.00 38.41 228 PHE A O 1
ATOM 1845 N N . TYR A 1 229 ? 21.605 -13.836 -1.582 1.00 35.91 229 TYR A N 1
ATOM 1846 C CA . TYR A 1 229 ? 20.798 -14.171 -0.406 1.00 35.91 229 TYR A CA 1
ATOM 1847 C C . TYR A 1 229 ? 21.659 -14.435 0.844 1.00 35.91 229 TYR A C 1
ATOM 1849 O O . TYR A 1 229 ? 21.327 -13.981 1.943 1.00 35.91 229 TYR A O 1
ATOM 1857 N N . LEU A 1 230 ? 22.793 -15.129 0.692 1.00 35.59 230 LEU A N 1
ATOM 1858 C CA . LEU A 1 230 ? 23.664 -15.493 1.816 1.00 35.59 230 LEU A CA 1
ATOM 1859 C C . LEU A 1 230 ? 24.510 -14.326 2.341 1.00 35.59 230 LEU A C 1
ATOM 1861 O O . LEU A 1 230 ? 24.763 -14.269 3.545 1.00 35.59 230 LEU A O 1
ATOM 1865 N N . GLN A 1 231 ? 24.926 -13.395 1.479 1.00 33.66 231 GLN A N 1
ATOM 1866 C CA . GLN A 1 231 ? 25.833 -12.313 1.880 1.00 33.66 231 GLN A CA 1
ATOM 1867 C C . GLN A 1 231 ? 25.120 -11.004 2.238 1.00 33.66 231 GLN A C 1
ATOM 1869 O O . GLN A 1 231 ? 25.602 -10.284 3.110 1.00 33.66 231 GLN A O 1
ATOM 1874 N N . ALA A 1 232 ? 23.967 -10.701 1.629 1.00 33.28 232 ALA A N 1
ATOM 1875 C CA . ALA A 1 232 ? 23.251 -9.446 1.880 1.00 33.28 232 ALA A CA 1
ATOM 1876 C C . ALA A 1 232 ? 22.044 -9.618 2.815 1.00 33.28 232 ALA A C 1
ATOM 1878 O O . ALA A 1 232 ? 21.819 -8.793 3.698 1.00 33.28 232 ALA A O 1
ATOM 1879 N N . VAL A 1 233 ? 21.277 -10.702 2.654 1.00 33.53 233 VAL A N 1
ATOM 1880 C CA . VAL A 1 233 ? 19.986 -10.876 3.342 1.00 33.53 233 VAL A CA 1
ATOM 1881 C C . VAL A 1 233 ? 20.138 -11.622 4.674 1.00 33.53 233 VAL A C 1
ATOM 1883 O O . VAL A 1 233 ? 19.565 -11.209 5.683 1.00 33.53 233 VAL A O 1
ATOM 1886 N N . ALA A 1 234 ? 20.955 -12.678 4.739 1.00 31.78 234 ALA A N 1
ATOM 1887 C CA . ALA A 1 234 ? 21.142 -13.458 5.970 1.00 31.78 234 ALA A CA 1
ATOM 1888 C C . ALA A 1 234 ? 21.727 -12.667 7.171 1.00 31.78 234 ALA A C 1
ATOM 1890 O O . ALA A 1 234 ? 21.298 -12.919 8.303 1.00 31.78 234 ALA A O 1
ATOM 1891 N N . PRO A 1 235 ? 22.646 -11.692 6.994 1.00 33.69 235 PRO A N 1
ATOM 1892 C CA . PRO A 1 235 ? 23.110 -10.846 8.098 1.00 33.69 235 PRO A CA 1
ATOM 1893 C C . PRO A 1 235 ? 22.028 -9.895 8.627 1.00 33.69 235 PRO A C 1
ATOM 1895 O O . PRO A 1 235 ? 21.964 -9.672 9.835 1.00 33.69 235 PRO A O 1
ATOM 1898 N N . LEU A 1 236 ? 21.136 -9.402 7.757 1.00 33.56 236 LEU A N 1
ATOM 1899 C CA . LEU A 1 236 ? 19.998 -8.553 8.139 1.00 33.56 236 LEU A CA 1
ATOM 1900 C C . LEU A 1 236 ? 18.984 -9.327 8.995 1.00 33.56 236 LEU A C 1
ATOM 1902 O O . LEU A 1 236 ? 18.497 -8.804 9.995 1.00 33.56 236 LEU A O 1
ATOM 1906 N N . TYR A 1 237 ? 18.753 -10.608 8.686 1.00 35.62 237 TYR A N 1
ATOM 1907 C CA . TYR A 1 237 ? 17.924 -11.493 9.516 1.00 35.62 237 TYR A CA 1
ATOM 1908 C C . TYR A 1 237 ? 18.527 -11.774 10.902 1.00 35.62 237 TYR A C 1
ATOM 1910 O O . TYR A 1 237 ? 17.784 -11.960 11.863 1.00 35.62 237 TYR A O 1
ATOM 1918 N N . ARG A 1 238 ? 19.861 -11.777 11.041 1.00 34.84 238 ARG A N 1
ATOM 1919 C CA . ARG A 1 238 ? 20.534 -11.958 12.345 1.00 34.84 238 ARG A CA 1
ATOM 1920 C C . ARG A 1 238 ? 20.592 -10.684 13.190 1.00 34.84 238 ARG A C 1
ATOM 1922 O O . ARG A 1 238 ? 20.845 -10.781 14.385 1.00 34.84 238 ARG A O 1
ATOM 1929 N N . GLN A 1 239 ? 20.381 -9.514 12.587 1.00 36.59 239 GLN A N 1
ATOM 1930 C CA . GLN A 1 239 ? 20.497 -8.207 13.248 1.00 36.59 239 GLN A CA 1
ATOM 1931 C C . GLN A 1 239 ? 19.142 -7.516 13.503 1.00 36.59 239 GLN A C 1
ATOM 1933 O O . GLN A 1 239 ? 19.100 -6.535 14.238 1.00 36.59 239 GLN A O 1
ATOM 1938 N N . GLY A 1 240 ? 18.041 -8.008 12.921 1.00 33.00 240 GLY A N 1
ATOM 1939 C CA . GLY A 1 240 ? 16.763 -7.285 12.826 1.00 33.00 240 GLY A CA 1
ATOM 1940 C C . GLY A 1 240 ? 15.765 -7.406 13.985 1.00 33.00 240 GLY A C 1
ATOM 1941 O O . GLY A 1 240 ? 14.685 -6.831 13.888 1.00 33.00 240 GLY A O 1
ATOM 1942 N N . PHE A 1 241 ? 16.069 -8.112 15.077 1.00 39.75 241 PHE A N 1
ATOM 1943 C CA . PHE A 1 241 ? 15.166 -8.168 16.235 1.00 39.75 241 PHE A CA 1
ATOM 1944 C C . PHE A 1 241 ? 15.652 -7.241 17.357 1.00 39.75 241 PHE A C 1
ATOM 1946 O O . PHE A 1 241 ? 16.562 -7.628 18.088 1.00 39.75 241 PHE A O 1
ATOM 1953 N N . LEU A 1 242 ? 15.049 -6.035 17.449 1.00 30.94 242 LEU A N 1
ATOM 1954 C CA . LEU A 1 242 ? 14.741 -5.192 18.642 1.00 30.94 242 LEU A CA 1
ATOM 1955 C C . LEU A 1 242 ? 14.668 -3.677 18.287 1.00 30.94 242 LEU A C 1
ATOM 1957 O O . LEU A 1 242 ? 15.418 -3.226 17.425 1.00 30.94 242 LEU A O 1
ATOM 1961 N N . PRO A 1 243 ? 13.968 -2.826 19.074 1.00 35.12 243 PRO A N 1
ATOM 1962 C CA . PRO A 1 243 ? 12.546 -2.808 19.417 1.00 35.12 243 PRO A CA 1
ATOM 1963 C C . PRO A 1 243 ? 11.824 -1.592 18.783 1.00 35.12 243 PRO A C 1
ATOM 1965 O O . PRO A 1 243 ? 12.410 -0.530 18.567 1.00 35.12 243 PRO A O 1
ATOM 1968 N N . VAL A 1 244 ? 10.525 -1.735 18.521 1.00 31.95 244 VAL A N 1
ATOM 1969 C CA . VAL A 1 244 ? 9.654 -0.673 17.991 1.00 31.95 244 VAL A CA 1
ATOM 1970 C C . VAL A 1 244 ? 9.335 0.331 19.112 1.00 31.95 244 VAL A C 1
ATOM 1972 O O . VAL A 1 244 ? 8.787 -0.050 20.144 1.00 31.95 244 VAL A O 1
ATOM 1975 N N . GLY A 1 245 ? 9.724 1.598 18.935 1.00 25.94 245 GLY A N 1
ATOM 1976 C CA . GLY A 1 245 ? 9.360 2.735 19.798 1.00 25.94 245 GLY A CA 1
ATOM 1977 C C . GLY A 1 245 ? 8.181 3.542 19.226 1.00 25.94 245 GLY A C 1
ATOM 1978 O O . GLY A 1 245 ? 7.815 3.329 18.071 1.00 25.94 245 GLY A O 1
ATOM 1979 N N . PRO A 1 246 ? 7.558 4.444 20.011 1.00 31.14 246 PRO A N 1
ATOM 1980 C CA . PRO A 1 246 ? 6.175 4.860 19.798 1.00 31.14 246 PRO A CA 1
ATOM 1981 C C . PRO A 1 246 ? 5.990 5.829 18.620 1.00 31.14 246 PRO A C 1
ATOM 1983 O O . PRO A 1 246 ? 6.687 6.832 18.485 1.00 31.14 246 PRO A O 1
ATOM 1986 N N . ILE A 1 247 ? 4.973 5.511 17.820 1.00 45.91 247 ILE A N 1
ATOM 1987 C CA . ILE A 1 247 ? 4.295 6.329 16.804 1.00 45.91 247 ILE A CA 1
ATOM 1988 C C . ILE A 1 247 ? 3.646 7.543 17.481 1.00 45.91 247 ILE A C 1
ATOM 1990 O O . ILE A 1 247 ? 3.075 7.339 18.539 1.00 45.91 247 ILE A O 1
ATOM 1994 N N . TYR A 1 248 ? 3.639 8.741 16.870 1.00 28.33 248 TYR A N 1
ATOM 1995 C CA . TYR A 1 248 ? 2.465 9.643 16.849 1.00 28.33 248 TYR A CA 1
ATOM 1996 C C . TYR A 1 248 ? 2.599 10.781 15.815 1.00 28.33 248 TYR A C 1
ATOM 1998 O O . TYR A 1 248 ? 3.629 11.441 15.723 1.00 28.33 248 TYR A O 1
ATOM 2006 N N . ARG A 1 249 ? 1.474 11.031 15.122 1.00 26.55 249 ARG A N 1
ATOM 2007 C CA . ARG A 1 249 ? 0.996 12.299 14.526 1.00 26.55 249 ARG A CA 1
ATOM 2008 C C . ARG A 1 249 ? 1.979 13.098 13.655 1.00 26.55 249 ARG A C 1
ATOM 2010 O O . ARG A 1 249 ? 2.657 14.006 14.126 1.00 26.55 249 ARG A O 1
ATOM 2017 N N . ILE A 1 250 ? 1.894 12.893 12.340 1.00 28.77 250 ILE A N 1
ATOM 2018 C CA . ILE A 1 250 ? 2.327 13.901 11.366 1.00 28.77 250 ILE A CA 1
ATOM 2019 C C . ILE A 1 250 ? 1.119 14.784 11.054 1.00 28.77 250 ILE A C 1
ATOM 2021 O O . ILE A 1 250 ? 0.276 14.466 10.220 1.00 28.77 250 ILE A O 1
ATOM 2025 N N . SER A 1 251 ? 1.037 15.926 11.733 1.00 26.23 251 SER A N 1
ATOM 2026 C CA . SER A 1 251 ? 0.453 17.106 11.102 1.00 26.23 251 SER A CA 1
ATOM 2027 C C . SER A 1 251 ? 1.291 17.360 9.855 1.00 26.23 251 SER A C 1
ATOM 2029 O O . SER A 1 251 ? 2.508 17.484 9.988 1.00 26.23 251 SER A O 1
ATOM 2031 N N . LEU A 1 252 ? 0.682 17.420 8.667 1.00 27.81 252 LEU A N 1
ATOM 2032 C CA . LEU A 1 252 ? 1.338 17.944 7.470 1.00 27.81 252 LEU A CA 1
ATOM 2033 C C . LEU A 1 252 ? 1.840 19.353 7.804 1.00 27.81 252 LEU A C 1
ATOM 2035 O O . LEU A 1 252 ? 1.115 20.345 7.702 1.00 27.81 252 LEU A O 1
ATOM 2039 N N . LEU A 1 253 ? 3.087 19.430 8.271 1.00 26.30 253 LEU A N 1
ATOM 2040 C CA . LEU A 1 253 ? 3.868 20.645 8.308 1.00 26.30 253 LEU A CA 1
ATOM 2041 C C . LEU A 1 253 ? 3.789 21.171 6.891 1.00 26.30 253 LEU A C 1
ATOM 2043 O O . LEU A 1 253 ? 4.263 20.512 5.969 1.00 26.30 253 LEU A O 1
ATOM 2047 N N . LYS A 1 254 ? 3.078 22.297 6.755 1.00 27.98 254 LYS A N 1
ATOM 2048 C CA . LYS A 1 254 ? 2.996 23.154 5.575 1.00 27.98 254 LYS A CA 1
ATOM 2049 C C . LYS A 1 254 ? 4.070 22.743 4.576 1.00 27.98 254 LYS A C 1
ATOM 2051 O O . LYS A 1 254 ? 5.235 23.080 4.792 1.00 27.98 254 LYS A O 1
ATOM 2056 N N . LEU A 1 255 ? 3.675 22.023 3.521 1.00 32.28 255 LEU A N 1
ATOM 2057 C CA . LEU A 1 255 ? 4.471 21.815 2.311 1.00 32.28 255 LEU A CA 1
ATOM 2058 C C . LEU A 1 255 ? 4.714 23.198 1.687 1.00 32.28 255 LEU A C 1
ATOM 2060 O O . LEU A 1 255 ? 4.085 23.625 0.728 1.00 32.28 255 LEU A O 1
ATOM 2064 N N . SER A 1 256 ? 5.601 23.934 2.342 1.00 29.88 256 SER A N 1
ATOM 2065 C CA . SER A 1 256 ? 6.241 25.175 1.961 1.00 29.88 256 SER A CA 1
ATOM 2066 C C . SER A 1 256 ? 7.718 24.855 1.721 1.00 29.88 256 SER A C 1
ATOM 2068 O O . SER A 1 256 ? 8.597 25.664 2.010 1.00 29.88 256 SER A O 1
ATOM 2070 N N . MET A 1 257 ? 8.011 23.674 1.172 1.00 33.47 257 MET A N 1
ATOM 2071 C CA . MET A 1 257 ? 9.143 23.575 0.265 1.00 33.47 257 MET A CA 1
ATOM 2072 C C . MET A 1 257 ? 8.694 24.317 -0.986 1.00 33.47 257 MET A C 1
ATOM 2074 O O . MET A 1 257 ? 7.817 23.857 -1.716 1.00 33.47 257 MET A O 1
ATOM 2078 N N . LYS A 1 258 ? 9.183 25.548 -1.152 1.00 32.31 258 LYS A N 1
ATOM 2079 C CA . LYS A 1 258 ? 8.892 26.352 -2.340 1.00 32.31 258 LYS A CA 1
ATOM 2080 C C . LYS A 1 258 ? 9.235 25.483 -3.552 1.00 32.31 258 LYS A C 1
ATOM 2082 O O . LYS A 1 258 ? 10.308 24.895 -3.573 1.00 32.31 258 LYS A O 1
ATOM 2087 N N . GLU A 1 259 ? 8.374 25.445 -4.569 1.00 34.94 259 GLU A N 1
ATOM 2088 C CA . GLU A 1 259 ? 8.565 24.735 -5.855 1.00 34.94 259 GLU A CA 1
ATOM 2089 C C . GLU A 1 259 ? 9.977 24.857 -6.470 1.00 34.94 259 GLU A C 1
ATOM 2091 O O . GLU A 1 259 ? 10.372 24.046 -7.302 1.00 34.94 259 GLU A O 1
ATOM 2096 N N . LYS A 1 260 ? 10.758 25.865 -6.062 1.00 34.41 260 LYS A N 1
ATOM 2097 C CA . LYS A 1 260 ? 12.150 26.070 -6.469 1.00 34.41 260 LYS A CA 1
ATOM 2098 C C . LYS A 1 260 ? 13.145 25.045 -5.899 1.00 34.41 260 LYS A C 1
ATOM 2100 O O . LYS A 1 260 ? 14.183 24.862 -6.528 1.00 34.41 260 LYS A O 1
ATOM 2105 N N . ASP A 1 261 ? 12.831 24.355 -4.801 1.00 37.34 261 ASP A N 1
ATOM 2106 C CA . ASP A 1 261 ? 13.750 23.415 -4.131 1.00 37.34 261 ASP A CA 1
ATOM 2107 C C . ASP A 1 261 ? 13.594 21.953 -4.596 1.00 37.34 261 ASP A C 1
ATOM 2109 O O . ASP A 1 261 ? 14.464 21.126 -4.341 1.00 37.34 261 ASP A O 1
ATOM 2113 N N . LEU A 1 262 ? 12.536 21.628 -5.354 1.00 39.59 262 LEU A N 1
ATOM 2114 C CA . LEU A 1 262 ? 12.308 20.294 -5.940 1.00 39.59 262 LEU A CA 1
ATOM 2115 C C . LEU A 1 262 ? 13.035 20.070 -7.277 1.00 39.59 262 LEU A C 1
ATOM 2117 O O . LEU A 1 262 ? 12.866 19.035 -7.920 1.00 39.59 262 LEU A O 1
ATOM 2121 N N . ARG A 1 263 ? 13.914 20.995 -7.692 1.00 39.47 263 ARG A N 1
ATOM 2122 C CA . ARG A 1 263 ? 14.992 20.639 -8.624 1.00 39.47 263 ARG A CA 1
ATOM 2123 C C . ARG A 1 263 ? 16.018 19.831 -7.847 1.00 39.47 263 ARG A C 1
ATOM 2125 O O . ARG A 1 263 ? 16.945 20.383 -7.259 1.00 39.47 263 ARG A O 1
ATOM 2132 N N . ILE A 1 264 ? 15.840 18.517 -7.860 1.00 48.12 264 ILE A N 1
ATOM 2133 C CA . ILE A 1 264 ? 16.750 17.573 -7.221 1.00 48.12 264 ILE A CA 1
ATOM 2134 C C . ILE A 1 264 ? 18.056 17.587 -8.009 1.00 48.12 264 ILE A C 1
ATOM 2136 O O . ILE A 1 264 ? 18.252 16.857 -8.977 1.00 48.12 264 ILE A O 1
ATOM 2140 N N . SER A 1 265 ? 18.944 18.505 -7.642 1.00 49.81 265 SER A N 1
ATOM 2141 C CA . SER A 1 265 ? 20.291 18.513 -8.186 1.00 49.81 265 SER A CA 1
ATOM 2142 C C . SER A 1 265 ? 21.034 17.278 -7.676 1.00 49.81 265 SER A C 1
ATOM 2144 O O . SER A 1 265 ? 20.841 16.854 -6.534 1.00 49.81 265 SER A O 1
ATOM 2146 N N . LYS A 1 266 ? 21.951 16.748 -8.491 1.00 51.34 266 LYS A N 1
ATOM 2147 C CA . LYS A 1 266 ? 22.904 15.691 -8.108 1.00 51.34 266 LYS A CA 1
ATOM 2148 C C . LYS A 1 266 ? 23.577 15.974 -6.750 1.00 51.34 266 LYS A C 1
ATOM 2150 O O . LYS A 1 266 ? 23.879 15.056 -5.999 1.00 51.34 266 LYS A O 1
ATOM 2155 N N . ASN A 1 267 ? 23.745 17.252 -6.397 1.00 46.69 267 ASN A N 1
ATOM 2156 C CA . ASN A 1 267 ? 24.318 17.693 -5.125 1.00 46.69 267 ASN A CA 1
ATOM 2157 C C . ASN A 1 267 ? 23.409 17.419 -3.916 1.00 46.69 267 ASN A C 1
ATOM 2159 O O . ASN A 1 267 ? 23.923 17.040 -2.870 1.00 46.69 267 ASN A O 1
ATOM 2163 N N . VAL A 1 268 ? 22.086 17.569 -4.049 1.00 55.53 268 VAL A N 1
ATOM 2164 C CA . VAL A 1 268 ? 21.121 17.263 -2.972 1.00 55.53 268 VAL A CA 1
ATOM 2165 C C . VAL A 1 268 ? 21.061 15.755 -2.730 1.00 55.53 268 VAL A C 1
ATOM 2167 O O . VAL A 1 268 ? 21.090 15.316 -1.585 1.00 55.53 268 VAL A O 1
ATOM 2170 N N . LEU A 1 269 ? 21.069 14.963 -3.805 1.00 56.62 269 LEU A N 1
ATOM 2171 C CA . LEU A 1 269 ? 21.058 13.502 -3.732 1.00 56.62 269 LEU A CA 1
ATOM 2172 C C . LEU A 1 269 ? 22.350 12.938 -3.115 1.00 56.62 269 LEU A C 1
ATOM 2174 O O . LEU A 1 269 ? 22.302 12.121 -2.198 1.00 56.62 269 LEU A O 1
ATOM 2178 N N . ASN A 1 270 ? 23.511 13.434 -3.552 1.00 55.53 270 ASN A N 1
ATOM 2179 C CA . ASN A 1 270 ? 24.802 13.063 -2.968 1.00 55.53 270 ASN A CA 1
ATOM 2180 C C . ASN A 1 270 ? 24.923 13.501 -1.501 1.00 55.53 270 ASN A C 1
ATOM 2182 O O . ASN A 1 270 ? 25.514 12.785 -0.696 1.00 55.53 270 ASN A O 1
ATOM 2186 N N . PHE A 1 271 ? 24.374 14.667 -1.146 1.00 60.06 271 PHE A N 1
ATOM 2187 C CA . PHE A 1 271 ? 24.343 15.137 0.237 1.00 60.06 271 PHE A CA 1
ATOM 2188 C C . PHE A 1 271 ? 23.487 14.223 1.119 1.00 60.06 271 PHE A C 1
ATOM 2190 O O . PHE A 1 271 ? 23.955 13.797 2.170 1.00 60.06 271 PHE A O 1
ATOM 2197 N N . TYR A 1 272 ? 22.292 13.853 0.652 1.00 59.28 272 TYR A N 1
ATOM 2198 C CA . TYR A 1 272 ? 21.412 12.900 1.326 1.00 59.28 272 TYR A CA 1
ATOM 2199 C C . TYR A 1 272 ? 22.111 11.558 1.583 1.00 59.28 272 TYR A C 1
ATOM 2201 O O . TYR A 1 272 ? 22.236 11.137 2.732 1.00 59.28 272 TYR A O 1
ATOM 2209 N N . LEU A 1 273 ? 22.654 10.931 0.530 1.00 57.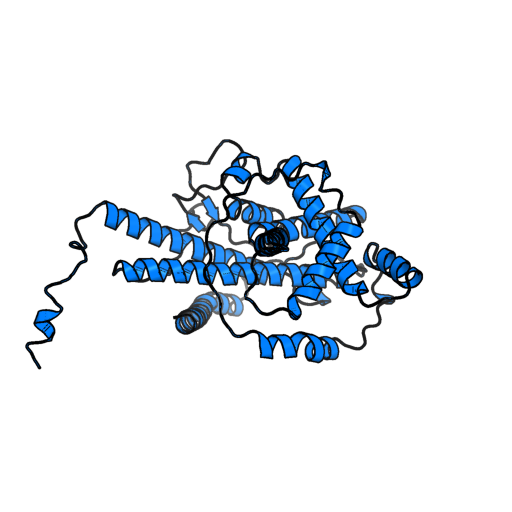31 273 LEU A N 1
ATOM 2210 C CA . LEU A 1 273 ? 23.371 9.654 0.628 1.00 57.31 273 LEU A CA 1
ATOM 2211 C C . LEU A 1 273 ? 24.550 9.733 1.601 1.00 57.31 273 LEU A C 1
ATOM 2213 O O . LEU A 1 273 ? 24.749 8.832 2.414 1.00 57.31 273 LEU A O 1
ATOM 2217 N N . ARG A 1 274 ? 25.313 10.828 1.562 1.00 58.25 274 ARG A N 1
ATOM 2218 C CA . ARG A 1 274 ? 26.436 11.044 2.476 1.00 58.25 274 ARG A CA 1
ATOM 2219 C C . ARG A 1 274 ? 25.979 11.138 3.933 1.00 58.25 274 ARG A C 1
ATOM 2221 O O . ARG A 1 274 ? 26.592 10.504 4.788 1.00 58.25 274 ARG A O 1
ATOM 2228 N N . CYS A 1 275 ? 24.903 11.870 4.218 1.00 57.84 275 CYS A N 1
ATOM 2229 C CA . CYS A 1 275 ? 24.358 11.969 5.572 1.00 57.84 275 CYS A CA 1
ATOM 2230 C C . CYS A 1 275 ? 23.860 10.611 6.099 1.00 57.84 275 CYS A C 1
ATOM 2232 O O . CYS A 1 275 ? 24.193 10.252 7.229 1.00 57.84 275 CYS A O 1
ATOM 2234 N N . CYS A 1 276 ? 23.161 9.820 5.276 1.00 55.97 276 CYS A N 1
ATOM 2235 C CA . CYS A 1 276 ? 22.716 8.468 5.644 1.00 55.97 276 CYS A CA 1
ATOM 2236 C C . CYS A 1 276 ? 23.887 7.510 5.942 1.00 55.97 276 CYS A C 1
ATOM 2238 O O . CYS A 1 276 ? 23.759 6.594 6.756 1.00 55.97 276 CYS A O 1
ATOM 2240 N N . MET A 1 277 ? 25.037 7.706 5.291 1.00 56.00 277 MET A N 1
ATOM 2241 C CA . MET A 1 277 ? 26.235 6.887 5.501 1.00 56.00 277 MET A CA 1
ATOM 2242 C C . MET A 1 277 ? 27.035 7.312 6.743 1.00 56.00 277 MET A C 1
ATOM 2244 O O . MET A 1 277 ? 27.593 6.457 7.432 1.00 56.00 277 MET A O 1
ATOM 2248 N N . GLU A 1 278 ? 27.066 8.609 7.067 1.00 52.59 278 GLU A N 1
ATOM 2249 C CA . GLU A 1 278 ? 27.764 9.150 8.245 1.00 52.59 278 GLU A CA 1
ATOM 2250 C C . GLU A 1 278 ? 27.075 8.750 9.575 1.00 52.59 278 GLU A C 1
ATOM 2252 O O . GLU A 1 278 ? 27.758 8.519 10.580 1.00 52.59 278 GLU A O 1
ATOM 2257 N N . GLU A 1 279 ? 25.747 8.563 9.591 1.00 49.09 279 GLU A N 1
ATOM 2258 C CA . GLU A 1 279 ? 24.967 8.228 10.801 1.00 49.09 279 GLU A CA 1
ATOM 2259 C C . GLU A 1 279 ? 25.292 6.862 11.431 1.00 49.09 279 GLU A C 1
ATOM 2261 O O . GLU A 1 279 ? 25.098 6.678 12.634 1.00 49.09 279 GLU A O 1
ATOM 2266 N N . LYS A 1 280 ? 25.877 5.914 10.685 1.00 48.69 280 LYS A N 1
ATOM 2267 C CA . LYS A 1 280 ? 26.246 4.591 11.233 1.00 48.69 280 LYS A CA 1
ATOM 2268 C C . LYS A 1 280 ? 27.402 4.629 12.248 1.00 48.69 280 LYS A C 1
ATOM 2270 O O . LYS A 1 280 ? 27.718 3.596 12.834 1.00 48.69 280 LYS A O 1
ATOM 2275 N N . THR A 1 281 ? 28.032 5.786 12.477 1.00 45.81 281 THR A N 1
ATOM 2276 C CA . THR A 1 281 ? 29.240 5.912 13.322 1.00 45.81 281 THR A CA 1
ATOM 2277 C C . THR A 1 281 ? 29.071 6.750 14.596 1.00 45.81 281 THR A C 1
ATOM 2279 O O . THR A 1 281 ? 29.993 6.810 15.411 1.00 45.81 281 THR A O 1
ATOM 2282 N N . SER A 1 282 ? 27.903 7.356 14.831 1.00 43.78 282 SER A N 1
ATOM 2283 C CA . SER A 1 282 ? 27.704 8.324 15.918 1.00 43.78 282 SER A CA 1
ATOM 2284 C C . SER A 1 282 ? 26.755 7.810 17.005 1.00 43.78 282 SER A C 1
ATOM 2286 O O . SER A 1 282 ? 25.641 7.372 16.731 1.00 43.78 282 SER A O 1
ATOM 2288 N N . LYS A 1 283 ? 27.191 7.886 18.269 1.00 48.84 283 LYS A N 1
ATOM 2289 C CA . LYS A 1 283 ? 26.381 7.560 19.454 1.00 48.84 283 LYS A CA 1
ATOM 2290 C C . LYS A 1 283 ? 25.123 8.445 19.518 1.00 48.84 283 LYS A C 1
ATOM 2292 O O . LYS A 1 283 ? 25.184 9.636 19.229 1.00 48.84 283 LYS A O 1
ATOM 2297 N N . ARG A 1 284 ? 24.005 7.834 19.930 1.00 48.12 284 ARG A N 1
ATOM 2298 C CA . ARG A 1 284 ? 22.598 8.296 19.889 1.00 48.12 284 ARG A CA 1
ATOM 2299 C C . ARG A 1 284 ? 22.223 9.577 20.667 1.00 48.12 284 ARG A C 1
ATOM 2301 O O . ARG A 1 284 ? 21.038 9.862 20.775 1.00 48.12 284 ARG A O 1
ATOM 2308 N N . ASP A 1 285 ? 23.168 10.382 21.147 1.00 46.78 285 ASP A N 1
ATOM 2309 C CA . ASP A 1 285 ? 22.865 11.447 22.124 1.00 46.78 285 ASP A CA 1
ATOM 2310 C C . ASP A 1 285 ? 22.985 12.890 21.592 1.00 46.78 285 ASP A C 1
ATOM 2312 O O . ASP A 1 285 ? 23.110 13.829 22.374 1.00 46.78 285 ASP A O 1
ATOM 2316 N N . ALA A 1 286 ? 22.915 13.113 20.275 1.00 44.88 286 ALA A N 1
ATOM 2317 C CA . ALA A 1 286 ? 22.884 14.467 19.712 1.00 44.88 286 ALA A CA 1
ATOM 2318 C C . ALA A 1 286 ? 21.673 14.676 18.783 1.00 44.88 286 ALA A C 1
ATOM 2320 O O . ALA A 1 286 ? 21.753 14.352 17.597 1.00 44.88 286 ALA A O 1
ATOM 2321 N N . PRO A 1 287 ? 20.559 15.263 19.260 1.00 59.25 287 PRO A N 1
ATOM 2322 C CA . PRO A 1 287 ? 19.563 15.816 18.356 1.00 59.25 287 PRO A CA 1
ATOM 2323 C C . PRO A 1 287 ? 20.119 17.137 17.815 1.00 59.25 287 PRO A C 1
ATOM 2325 O O . PRO A 1 287 ? 20.515 17.970 18.626 1.00 59.25 287 PRO A O 1
ATOM 2328 N N . THR A 1 288 ? 20.196 17.328 16.486 1.00 58.06 288 THR A N 1
ATOM 2329 C CA . THR A 1 288 ? 19.881 18.603 15.771 1.00 58.06 288 THR A CA 1
ATOM 2330 C C . THR A 1 288 ? 20.507 18.781 14.383 1.00 58.06 288 THR A C 1
ATOM 2332 O O . THR A 1 288 ? 19.993 19.604 13.630 1.00 58.06 288 THR A O 1
ATOM 2335 N N . LYS A 1 289 ? 21.574 18.077 13.972 1.00 62.50 289 LYS A N 1
ATOM 2336 C CA . LYS A 1 289 ? 22.264 18.487 12.724 1.00 62.50 289 LYS A CA 1
ATOM 2337 C C . LYS A 1 289 ? 21.448 18.235 11.443 1.00 62.50 289 LYS A C 1
ATOM 2339 O O . LYS A 1 289 ? 21.537 19.031 10.511 1.00 62.50 289 LYS A O 1
ATOM 2344 N N . TYR A 1 290 ? 20.630 17.182 11.406 1.00 69.50 290 TYR A N 1
ATOM 2345 C CA . TYR A 1 290 ? 19.872 16.795 10.210 1.00 69.50 290 TYR A CA 1
ATOM 2346 C C . TYR A 1 290 ? 18.425 16.390 10.530 1.00 69.50 290 TYR A C 1
ATOM 2348 O O . TYR A 1 290 ? 17.946 15.375 10.043 1.00 69.50 290 TYR A O 1
ATOM 2356 N N . GLN A 1 291 ? 17.705 17.179 11.339 1.00 71.56 291 GLN A N 1
ATOM 2357 C CA . GLN A 1 291 ? 16.293 16.890 11.652 1.00 71.56 291 GLN A CA 1
ATOM 2358 C C . GLN A 1 291 ? 15.444 16.696 10.384 1.00 71.56 291 GLN A C 1
ATOM 2360 O O . GLN A 1 291 ? 14.670 15.755 10.301 1.00 71.56 291 GLN A O 1
ATOM 2365 N N . TRP A 1 292 ? 15.676 17.521 9.359 1.00 70.88 292 TRP A N 1
ATOM 2366 C CA . TRP A 1 292 ? 14.994 17.406 8.068 1.00 70.88 292 TRP A CA 1
ATOM 2367 C C . TRP A 1 292 ? 15.200 16.036 7.397 1.00 70.88 292 TRP A C 1
ATOM 2369 O O . TRP A 1 292 ? 14.305 15.565 6.708 1.00 70.88 292 TRP A O 1
ATOM 2379 N N . LEU A 1 293 ? 16.356 15.386 7.598 1.00 68.12 293 LEU A N 1
ATOM 2380 C CA . LEU A 1 293 ? 16.647 14.064 7.040 1.00 68.12 293 LEU A CA 1
ATOM 2381 C C . LEU A 1 293 ? 15.841 12.987 7.762 1.00 68.12 293 LEU A C 1
ATOM 2383 O O . LEU A 1 293 ? 15.252 12.130 7.111 1.00 68.12 293 LEU A O 1
ATOM 2387 N N . ALA A 1 294 ? 15.779 13.063 9.093 1.00 68.75 294 ALA A N 1
ATOM 2388 C CA . ALA A 1 294 ? 14.946 12.175 9.893 1.00 68.75 294 ALA A CA 1
ATOM 2389 C C . ALA A 1 294 ? 13.461 12.327 9.524 1.00 68.75 294 ALA A C 1
ATOM 2391 O O . ALA A 1 294 ? 12.774 11.324 9.344 1.00 68.75 294 ALA A O 1
ATOM 2392 N N . ASP A 1 295 ? 12.993 13.562 9.328 1.00 65.69 295 ASP A N 1
ATOM 2393 C CA . ASP A 1 295 ? 11.623 13.848 8.893 1.00 65.69 295 ASP A CA 1
ATOM 2394 C C . ASP A 1 295 ? 11.352 13.278 7.485 1.00 65.69 295 ASP A C 1
ATOM 2396 O O . ASP A 1 295 ? 10.298 12.687 7.243 1.00 65.69 295 ASP A O 1
ATOM 2400 N N . CYS A 1 296 ? 12.311 13.402 6.555 1.00 71.38 296 CYS A N 1
ATOM 2401 C CA . CYS A 1 296 ? 12.223 12.805 5.220 1.00 71.38 296 CYS A CA 1
ATOM 2402 C C . CYS A 1 296 ? 12.178 11.274 5.273 1.00 71.38 296 CYS A C 1
ATOM 2404 O O . CYS A 1 296 ? 11.326 10.675 4.620 1.00 71.38 296 CYS A O 1
ATOM 2406 N N . GLU A 1 297 ? 13.054 10.634 6.048 1.00 73.19 297 GLU A N 1
ATOM 2407 C CA . GLU A 1 297 ? 13.036 9.178 6.210 1.00 73.19 297 GLU A CA 1
ATOM 2408 C C . GLU A 1 297 ? 11.726 8.713 6.844 1.00 73.19 297 GLU A C 1
ATOM 2410 O O . GLU A 1 297 ? 11.098 7.780 6.348 1.00 73.19 297 GLU A O 1
ATOM 2415 N N . GLN A 1 298 ? 11.243 9.409 7.874 1.00 70.19 298 GLN A N 1
ATOM 2416 C CA . GLN A 1 298 ? 9.954 9.111 8.489 1.00 70.19 298 GLN A CA 1
ATOM 2417 C C . GLN A 1 298 ? 8.803 9.242 7.482 1.00 70.19 298 GLN A C 1
ATOM 2419 O O . GLN A 1 298 ? 7.927 8.377 7.434 1.00 70.19 298 GLN A O 1
ATOM 2424 N N . PHE A 1 299 ? 8.817 10.275 6.638 1.00 74.38 299 PHE A N 1
ATOM 2425 C CA . PHE A 1 299 ? 7.837 10.431 5.566 1.00 74.38 299 PHE A CA 1
ATOM 2426 C C . PHE A 1 299 ? 7.906 9.282 4.549 1.00 74.38 299 PHE A C 1
ATOM 2428 O O . PHE A 1 299 ? 6.860 8.737 4.190 1.00 74.38 299 PHE A O 1
ATOM 2435 N N . ARG A 1 300 ? 9.109 8.845 4.148 1.00 82.12 300 ARG A N 1
ATOM 2436 C CA . ARG A 1 300 ? 9.306 7.685 3.254 1.00 82.12 300 ARG A CA 1
ATOM 2437 C C . ARG A 1 300 ? 8.779 6.377 3.850 1.00 82.12 300 ARG A C 1
ATOM 2439 O O . ARG A 1 300 ? 8.393 5.475 3.108 1.00 82.12 300 ARG A O 1
ATOM 2446 N N . GLN A 1 301 ? 8.732 6.267 5.180 1.00 78.75 301 GLN A N 1
ATOM 2447 C CA . GLN A 1 301 ? 8.135 5.116 5.862 1.00 78.75 301 GLN A CA 1
ATOM 2448 C C . GLN A 1 301 ? 6.600 5.155 5.919 1.00 78.75 301 GLN A C 1
ATOM 2450 O O . GLN A 1 301 ? 6.001 4.119 6.206 1.00 78.75 301 GLN A O 1
ATOM 2455 N N . SER A 1 302 ? 5.962 6.296 5.632 1.00 83.00 302 SER A N 1
ATOM 2456 C CA . SER A 1 302 ? 4.500 6.424 5.681 1.00 83.00 302 SER A CA 1
ATOM 2457 C C . SER A 1 302 ? 3.794 5.544 4.644 1.00 83.00 302 SER A C 1
ATOM 2459 O O . SER A 1 302 ? 4.313 5.285 3.554 1.00 83.00 302 SER A O 1
ATOM 2461 N N . HIS A 1 303 ? 2.577 5.104 4.968 1.00 89.75 303 HIS A N 1
ATOM 2462 C CA . HIS A 1 303 ? 1.773 4.255 4.087 1.00 89.75 303 HIS A CA 1
ATOM 2463 C C . HIS A 1 303 ? 1.437 4.974 2.778 1.00 89.75 303 HIS A C 1
ATOM 2465 O O . HIS A 1 303 ? 1.669 4.434 1.695 1.00 89.75 303 HIS A O 1
ATOM 2471 N N . LEU A 1 304 ? 1.002 6.236 2.882 1.00 87.25 304 LEU A N 1
ATOM 2472 C CA . LEU A 1 304 ? 0.721 7.106 1.743 1.00 87.25 304 LEU A CA 1
ATOM 2473 C C . LEU A 1 304 ? 1.899 7.167 0.768 1.00 87.25 304 LEU A C 1
ATOM 2475 O O . LEU A 1 304 ? 1.705 6.996 -0.434 1.00 87.25 304 LEU A O 1
ATOM 2479 N N . TYR A 1 305 ? 3.118 7.382 1.273 1.00 88.56 305 TYR A N 1
ATOM 2480 C CA . TYR A 1 305 ? 4.301 7.441 0.421 1.00 88.56 305 TYR A CA 1
ATOM 2481 C C . TYR A 1 305 ? 4.511 6.131 -0.336 1.00 88.56 305 TYR A C 1
ATOM 2483 O O . TYR A 1 305 ? 4.661 6.133 -1.557 1.00 88.56 305 TYR A O 1
ATOM 2491 N N . ARG A 1 306 ? 4.455 5.000 0.374 1.00 91.69 306 ARG A N 1
ATOM 2492 C CA . ARG A 1 306 ? 4.634 3.666 -0.214 1.00 91.69 306 ARG A CA 1
ATOM 2493 C C . ARG A 1 306 ? 3.607 3.394 -1.310 1.00 91.69 306 ARG A C 1
ATOM 2495 O O . ARG A 1 306 ? 3.987 2.977 -2.404 1.00 91.69 306 ARG A O 1
ATOM 2502 N N . PHE A 1 307 ? 2.330 3.671 -1.058 1.00 95.31 307 PHE A N 1
ATOM 2503 C CA . PHE A 1 307 ? 1.283 3.475 -2.060 1.00 95.31 307 PHE A CA 1
ATOM 2504 C C . PHE A 1 307 ? 1.397 4.452 -3.231 1.00 95.31 307 PHE A C 1
ATOM 2506 O O . PHE A 1 307 ? 1.213 4.032 -4.373 1.00 95.31 307 PHE A O 1
ATOM 2513 N N . ALA A 1 308 ? 1.790 5.706 -2.993 1.00 90.38 308 ALA A N 1
ATOM 2514 C CA . ALA A 1 308 ? 2.057 6.661 -4.065 1.00 90.38 308 ALA A CA 1
ATOM 2515 C C . ALA A 1 308 ? 3.217 6.198 -4.964 1.00 90.38 308 ALA A C 1
ATOM 2517 O O . ALA A 1 308 ? 3.112 6.283 -6.188 1.00 90.38 308 ALA A O 1
ATOM 2518 N N . MET A 1 309 ? 4.296 5.650 -4.391 1.00 95.19 309 MET A N 1
ATOM 2519 C CA . MET A 1 309 ? 5.421 5.112 -5.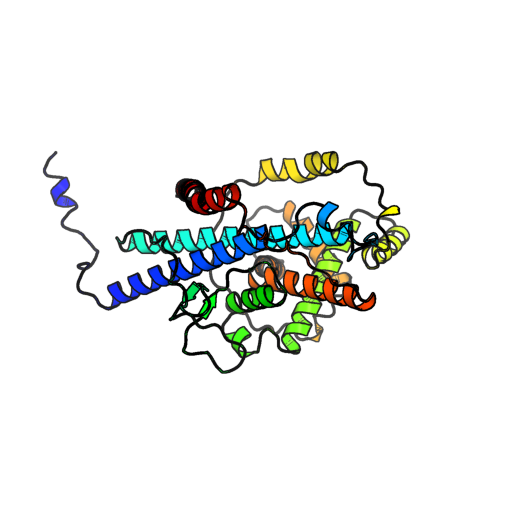167 1.00 95.19 309 MET A CA 1
ATOM 2520 C C . MET A 1 309 ? 5.016 3.888 -5.992 1.00 95.19 309 MET A C 1
ATOM 2522 O O . MET A 1 309 ? 5.374 3.799 -7.167 1.00 95.19 309 MET A O 1
ATOM 2526 N N . ILE A 1 310 ? 4.214 2.979 -5.425 1.00 96.38 310 ILE A N 1
ATOM 2527 C CA . ILE A 1 310 ? 3.662 1.835 -6.169 1.00 96.38 310 ILE A CA 1
ATOM 2528 C C . ILE A 1 310 ? 2.758 2.322 -7.306 1.00 96.38 310 ILE A C 1
ATOM 2530 O O . ILE A 1 310 ? 2.893 1.853 -8.434 1.00 96.38 310 ILE A O 1
ATOM 2534 N N . MET A 1 311 ? 1.869 3.283 -7.039 1.00 96.81 311 MET A N 1
ATOM 2535 C CA . MET A 1 311 ? 0.968 3.859 -8.040 1.00 96.81 311 MET A CA 1
ATOM 2536 C C . MET A 1 311 ? 1.750 4.470 -9.207 1.00 96.81 311 MET A C 1
ATOM 2538 O O . MET A 1 311 ? 1.445 4.193 -10.368 1.00 96.81 311 MET A O 1
ATOM 2542 N N . MET A 1 312 ? 2.785 5.261 -8.913 1.00 95.56 312 MET A N 1
ATOM 2543 C CA . MET A 1 312 ? 3.635 5.863 -9.941 1.00 95.56 312 MET A CA 1
ATOM 2544 C C . MET A 1 312 ? 4.444 4.817 -10.715 1.00 95.56 312 MET A C 1
ATOM 2546 O O . MET A 1 312 ? 4.519 4.898 -11.941 1.00 95.56 312 MET A O 1
ATOM 2550 N N . GLY A 1 313 ? 4.988 3.807 -10.031 1.00 94.06 313 GLY A N 1
ATOM 2551 C CA . GLY A 1 313 ? 5.712 2.708 -10.668 1.00 94.06 313 GLY A CA 1
ATOM 2552 C C . GLY A 1 313 ? 4.828 1.871 -11.592 1.00 94.06 313 GLY A C 1
ATOM 2553 O O . GLY A 1 313 ? 5.234 1.543 -12.707 1.00 94.06 313 GLY A O 1
ATOM 2554 N N . MET A 1 314 ? 3.601 1.570 -11.165 1.00 94.62 314 MET A N 1
ATOM 2555 C CA . MET A 1 314 ? 2.627 0.836 -11.970 1.00 94.62 314 MET A CA 1
ATOM 2556 C C . MET A 1 314 ? 2.207 1.640 -13.197 1.00 94.62 314 MET A C 1
ATOM 2558 O O . MET A 1 314 ? 2.230 1.108 -14.305 1.00 94.62 314 MET A O 1
ATOM 2562 N N . LYS A 1 315 ? 1.905 2.932 -13.018 1.00 94.31 315 LYS A N 1
ATOM 2563 C CA . LYS A 1 315 ? 1.600 3.836 -14.129 1.00 94.31 315 LYS A CA 1
ATOM 2564 C C . LYS A 1 315 ? 2.741 3.881 -15.144 1.00 94.31 315 LYS A C 1
ATOM 2566 O O . LYS A 1 315 ? 2.487 3.758 -16.334 1.00 94.31 315 LYS A O 1
ATOM 2571 N N . GLN A 1 316 ? 3.990 3.977 -14.684 1.00 92.50 316 GLN A N 1
ATOM 2572 C CA . GLN A 1 316 ? 5.150 3.961 -15.572 1.00 92.50 316 GLN A CA 1
ATOM 2573 C C . GLN A 1 316 ? 5.247 2.658 -16.383 1.00 92.50 316 GLN A C 1
ATOM 2575 O O . GLN A 1 316 ? 5.499 2.716 -17.582 1.00 92.50 316 GLN A O 1
ATOM 2580 N N . GLU A 1 317 ? 5.051 1.486 -15.767 1.00 90.62 317 GLU A N 1
ATOM 2581 C CA . GLU A 1 317 ? 5.070 0.214 -16.509 1.00 90.62 317 GLU A CA 1
ATOM 2582 C C . GLU A 1 317 ? 3.908 0.100 -17.501 1.00 90.62 317 GLU A C 1
ATOM 2584 O O . GLU A 1 317 ? 4.107 -0.386 -18.613 1.00 90.62 317 GLU A O 1
ATOM 2589 N N . MET A 1 318 ? 2.720 0.591 -17.145 1.00 91.12 318 MET A N 1
ATOM 2590 C CA . MET A 1 318 ? 1.586 0.650 -18.069 1.00 91.12 318 MET A CA 1
ATOM 2591 C C . MET A 1 318 ? 1.864 1.580 -19.252 1.00 91.12 318 MET A C 1
ATOM 2593 O O . MET A 1 318 ? 1.612 1.199 -20.391 1.00 91.12 318 MET A O 1
ATOM 2597 N N . ASP A 1 319 ? 2.421 2.768 -19.008 1.00 91.12 319 ASP A N 1
ATOM 2598 C CA . ASP A 1 319 ? 2.780 3.722 -20.060 1.00 91.12 319 ASP A CA 1
ATOM 2599 C C . ASP A 1 319 ? 3.823 3.117 -21.015 1.00 91.12 319 ASP A C 1
ATOM 2601 O O . ASP A 1 319 ? 3.680 3.212 -22.233 1.00 91.12 319 ASP A O 1
ATOM 2605 N N . LEU A 1 320 ? 4.835 2.423 -20.481 1.00 87.38 320 LEU A N 1
ATOM 2606 C CA . LEU A 1 320 ? 5.848 1.726 -21.282 1.00 87.38 320 LEU A CA 1
ATOM 2607 C C . LEU A 1 320 ? 5.261 0.564 -22.094 1.00 87.38 320 LEU A C 1
ATOM 2609 O O . LEU A 1 320 ? 5.633 0.380 -23.251 1.00 87.38 320 LEU A O 1
ATOM 2613 N N . ALA A 1 321 ? 4.335 -0.200 -21.516 1.00 85.50 321 ALA A N 1
ATOM 2614 C CA . ALA A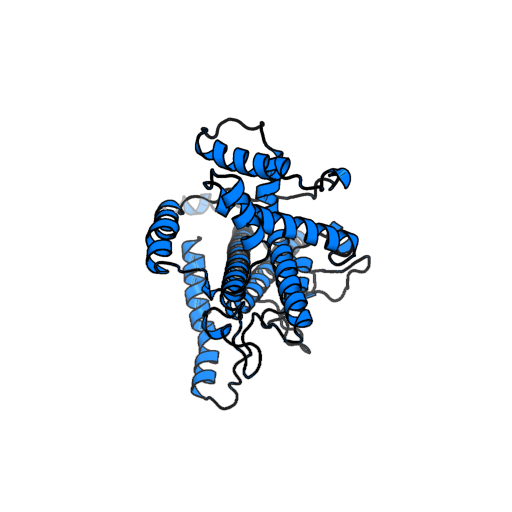 1 321 ? 3.641 -1.272 -22.219 1.00 85.50 321 ALA A CA 1
ATOM 2615 C C . ALA A 1 321 ? 2.757 -0.718 -23.354 1.00 85.50 321 ALA A C 1
ATOM 2617 O O . ALA A 1 321 ? 2.777 -1.228 -24.476 1.00 85.50 321 ALA A O 1
ATOM 2618 N N . ASN A 1 322 ? 2.070 0.400 -23.111 1.00 87.06 322 ASN A N 1
ATOM 2619 C CA . ASN A 1 322 ? 1.243 1.072 -24.112 1.00 87.06 322 ASN A CA 1
ATOM 2620 C C . ASN A 1 322 ? 2.058 1.567 -25.318 1.00 87.06 322 ASN A C 1
ATOM 2622 O O . ASN A 1 322 ? 1.573 1.482 -26.444 1.00 87.06 322 ASN A O 1
ATOM 2626 N N . VAL A 1 323 ? 3.302 2.030 -25.118 1.00 85.88 323 VAL A N 1
ATOM 2627 C CA . VAL A 1 323 ? 4.197 2.458 -26.218 1.00 85.88 323 VAL A CA 1
ATOM 2628 C C . VAL A 1 323 ? 4.445 1.336 -27.229 1.00 85.88 323 VAL A C 1
ATOM 2630 O O . VAL A 1 323 ? 4.568 1.605 -28.423 1.00 85.88 323 VAL A O 1
ATOM 2633 N N . VAL A 1 324 ? 4.483 0.084 -26.772 1.00 82.94 324 VAL A N 1
ATOM 2634 C CA . VAL A 1 324 ? 4.669 -1.097 -27.630 1.00 82.94 324 VAL A CA 1
ATOM 2635 C C . VAL A 1 324 ? 3.360 -1.855 -27.890 1.00 82.94 324 VAL A C 1
ATOM 2637 O O . VAL A 1 324 ? 3.389 -2.963 -28.413 1.00 82.94 324 VAL A O 1
ATOM 2640 N N . ASN A 1 325 ? 2.212 -1.244 -27.571 1.00 84.00 325 ASN A N 1
ATOM 2641 C CA . ASN A 1 325 ? 0.864 -1.789 -27.758 1.00 84.00 325 ASN A CA 1
ATOM 2642 C C . ASN A 1 325 ? 0.640 -3.155 -27.084 1.00 84.00 325 ASN A C 1
ATOM 2644 O O . ASN A 1 325 ? -0.005 -4.048 -27.639 1.00 84.00 325 ASN A O 1
ATOM 2648 N N . VAL A 1 326 ? 1.174 -3.320 -25.873 1.00 83.50 326 VAL A N 1
ATOM 2649 C CA . VAL A 1 326 ? 0.976 -4.523 -25.062 1.00 83.50 326 VAL A CA 1
ATOM 2650 C C . VAL A 1 326 ? 0.353 -4.178 -23.719 1.00 83.50 326 VAL A C 1
ATOM 2652 O O . VAL A 1 326 ? 0.514 -3.076 -23.200 1.00 83.50 326 VAL A O 1
ATOM 2655 N N . LYS A 1 327 ? -0.364 -5.138 -23.132 1.00 85.56 327 LYS A N 1
ATOM 2656 C CA . LYS A 1 327 ? -0.954 -4.976 -21.804 1.00 85.56 327 LYS A CA 1
ATOM 2657 C C . LYS A 1 327 ? 0.021 -5.456 -20.731 1.00 85.56 327 LYS A C 1
ATOM 2659 O O . LYS A 1 327 ? 0.531 -6.572 -20.813 1.00 85.56 327 LYS A O 1
ATOM 2664 N N . PHE A 1 328 ? 0.228 -4.640 -19.701 1.00 87.19 328 PHE A N 1
ATOM 2665 C CA . PHE A 1 328 ? 0.944 -5.037 -18.492 1.00 87.19 328 PHE A CA 1
ATOM 2666 C C . PHE A 1 328 ? -0.039 -5.311 -17.352 1.00 87.19 328 PHE A C 1
ATOM 2668 O O . PHE A 1 328 ? -0.811 -4.436 -16.971 1.00 87.19 328 PHE A O 1
ATOM 2675 N N . ASP A 1 329 ? 0.037 -6.515 -16.785 1.00 87.50 329 ASP A N 1
ATOM 2676 C CA . ASP A 1 329 ? -0.685 -6.901 -15.573 1.00 87.50 329 ASP A CA 1
ATOM 2677 C C . ASP A 1 329 ? 0.317 -7.468 -14.553 1.00 87.50 329 ASP A C 1
ATOM 2679 O O . ASP A 1 329 ? 0.955 -8.504 -14.788 1.00 87.50 329 ASP A O 1
ATOM 2683 N N . ALA A 1 330 ? 0.447 -6.795 -13.407 1.00 89.56 330 ALA A N 1
ATOM 2684 C CA . ALA A 1 330 ? 1.330 -7.200 -12.305 1.00 89.56 330 ALA A CA 1
ATOM 2685 C C . ALA A 1 330 ? 0.720 -8.278 -11.390 1.00 89.56 330 ALA A C 1
ATOM 2687 O O . ALA A 1 330 ? 1.390 -8.825 -10.514 1.00 89.56 330 ALA A O 1
ATOM 2688 N N . TYR A 1 331 ? -0.562 -8.571 -11.575 1.00 91.44 331 TYR A N 1
ATOM 2689 C CA . TYR A 1 331 ? -1.355 -9.449 -10.730 1.00 91.44 331 TYR A CA 1
ATOM 2690 C C . TYR A 1 331 ? -1.774 -10.709 -11.483 1.00 91.44 331 TYR A C 1
ATOM 2692 O O . TYR A 1 331 ? -1.771 -10.777 -12.715 1.00 91.44 331 TYR A O 1
ATOM 2700 N N . ARG A 1 332 ? -2.114 -11.739 -10.715 1.00 89.25 332 ARG A N 1
ATOM 2701 C CA . ARG A 1 332 ? -2.650 -13.000 -11.216 1.00 89.25 332 ARG A CA 1
ATOM 2702 C C . ARG A 1 332 ? -4.139 -12.865 -11.479 1.00 89.25 332 ARG A C 1
ATOM 2704 O O . ARG A 1 332 ? -4.864 -12.258 -10.692 1.00 89.25 332 ARG A O 1
ATOM 2711 N N . GLN A 1 333 ? -4.604 -13.504 -12.547 1.00 82.81 333 GLN A N 1
ATOM 2712 C CA . GLN A 1 333 ? -6.035 -13.685 -12.741 1.00 82.81 333 GLN A CA 1
ATOM 2713 C C . GLN A 1 333 ? -6.594 -14.672 -11.717 1.00 82.81 333 GLN A C 1
ATOM 2715 O O . GLN A 1 333 ? -5.924 -15.623 -11.308 1.00 82.81 333 GLN A O 1
ATOM 2720 N N . LEU A 1 334 ? -7.842 -14.441 -11.314 1.00 81.75 334 LEU A N 1
ATOM 2721 C CA . LEU A 1 334 ? -8.546 -15.342 -10.414 1.00 81.75 334 LEU A CA 1
ATOM 2722 C C . LEU A 1 334 ? -8.738 -16.702 -11.082 1.00 81.75 334 LEU A C 1
ATOM 2724 O O . LEU A 1 334 ? -9.239 -16.807 -12.203 1.00 81.75 334 LEU A O 1
ATOM 2728 N N . VAL A 1 335 ? -8.359 -17.753 -10.362 1.00 80.25 335 VAL A N 1
ATOM 2729 C CA . VAL A 1 335 ? -8.609 -19.127 -10.789 1.00 80.25 335 VAL A CA 1
ATOM 2730 C C . VAL A 1 335 ? -10.109 -19.386 -10.680 1.00 80.25 335 VAL A C 1
ATOM 2732 O O . VAL A 1 335 ? -10.686 -19.274 -9.599 1.00 80.25 335 VAL A O 1
ATOM 2735 N N . LYS A 1 336 ? -10.754 -19.747 -11.793 1.00 81.12 336 LYS A N 1
ATOM 2736 C CA . LYS A 1 336 ? -12.157 -20.182 -11.779 1.00 81.12 336 LYS A CA 1
ATOM 2737 C C . LYS A 1 336 ? -12.249 -21.548 -11.096 1.00 81.12 336 LYS A C 1
ATOM 2739 O O . LYS A 1 336 ? -11.745 -22.538 -11.622 1.00 81.12 336 LYS A O 1
ATOM 2744 N N . ILE A 1 337 ? -12.888 -21.600 -9.928 1.00 82.50 337 ILE A N 1
ATOM 2745 C CA . ILE A 1 337 ? -12.996 -22.816 -9.100 1.00 82.50 337 ILE A CA 1
ATOM 2746 C C . ILE A 1 337 ? -14.341 -23.542 -9.242 1.00 82.50 337 ILE A C 1
ATOM 2748 O O . ILE A 1 337 ? -14.547 -24.574 -8.607 1.00 82.50 337 ILE A O 1
ATOM 2752 N N . ASP A 1 338 ? -15.256 -23.048 -10.081 1.00 82.44 338 ASP A N 1
ATOM 2753 C CA . ASP A 1 338 ? -16.656 -23.501 -10.137 1.00 82.44 338 ASP A CA 1
ATOM 2754 C C . ASP A 1 338 ? -16.826 -25.003 -10.392 1.00 82.44 338 ASP A C 1
ATOM 2756 O O . ASP A 1 338 ? -17.806 -25.600 -9.940 1.00 82.44 338 ASP A O 1
ATOM 2760 N N . HIS A 1 339 ? -15.849 -25.632 -11.042 1.00 84.38 339 HIS A N 1
ATOM 2761 C CA . HIS A 1 339 ? -15.878 -27.050 -11.396 1.00 84.38 339 HIS A CA 1
ATOM 2762 C C . HIS A 1 339 ? -14.863 -27.909 -10.626 1.00 84.38 339 HIS A C 1
ATOM 2764 O O . HIS A 1 339 ? -14.820 -29.118 -10.833 1.00 84.38 339 HIS A O 1
ATOM 2770 N N . ASN A 1 340 ? -14.058 -27.324 -9.730 1.00 84.38 340 ASN A N 1
ATOM 2771 C CA . ASN A 1 340 ? -13.025 -28.051 -8.991 1.00 84.38 340 ASN A CA 1
ATOM 2772 C C . ASN A 1 340 ? -13.425 -28.221 -7.518 1.00 84.38 340 ASN A C 1
ATOM 2774 O O . ASN A 1 340 ? -13.252 -27.314 -6.706 1.00 84.38 340 ASN A O 1
ATOM 2778 N N . VAL A 1 341 ? -13.961 -29.400 -7.190 1.00 86.31 341 VAL A N 1
ATOM 2779 C CA . VAL A 1 341 ? -14.437 -29.746 -5.839 1.00 86.31 341 VAL A CA 1
ATOM 2780 C C . VAL A 1 341 ? -13.320 -29.601 -4.802 1.00 86.31 341 VAL A C 1
ATOM 2782 O O . VAL A 1 341 ? -1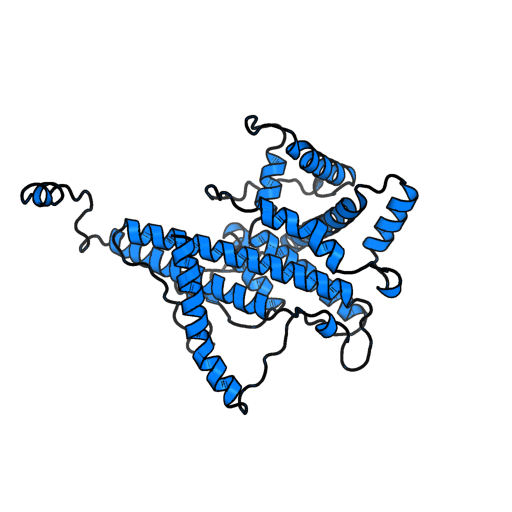3.520 -28.947 -3.787 1.00 86.31 341 VAL A O 1
ATOM 2785 N N . THR A 1 342 ? -12.111 -30.084 -5.100 1.00 86.62 342 THR A N 1
ATOM 2786 C CA . THR A 1 342 ? -10.958 -29.990 -4.192 1.00 86.62 342 THR A CA 1
ATOM 2787 C C . THR A 1 342 ? -10.573 -28.543 -3.883 1.00 86.62 342 THR A C 1
ATOM 2789 O O . THR A 1 342 ? -10.303 -28.207 -2.732 1.00 86.62 342 THR A O 1
ATOM 2792 N N . LEU A 1 343 ? -10.558 -27.662 -4.890 1.00 82.25 343 LEU A N 1
ATOM 2793 C CA . LEU A 1 343 ? -10.264 -26.243 -4.672 1.00 82.25 343 LEU A CA 1
ATOM 2794 C C . LEU A 1 343 ? -11.386 -25.538 -3.908 1.00 82.25 343 LEU A C 1
ATOM 2796 O O . LEU A 1 343 ? -11.089 -24.654 -3.106 1.00 82.25 343 LEU A O 1
ATOM 2800 N N . LYS A 1 344 ? -12.651 -25.930 -4.102 1.00 84.38 344 LYS A N 1
ATOM 2801 C CA . LYS A 1 344 ? -13.766 -25.416 -3.292 1.00 84.38 344 LYS A CA 1
ATOM 2802 C C . LYS A 1 344 ? -13.620 -25.817 -1.826 1.00 84.38 344 LYS A C 1
ATOM 2804 O O . LYS A 1 344 ? -13.706 -24.948 -0.962 1.00 84.38 344 LYS A O 1
ATOM 2809 N N . ASP A 1 345 ? -13.325 -27.087 -1.561 1.00 84.50 345 ASP A N 1
ATOM 2810 C CA . ASP A 1 345 ? -13.130 -27.605 -0.204 1.00 84.50 345 ASP A CA 1
ATOM 2811 C C . ASP A 1 345 ? -11.935 -26.943 0.486 1.00 84.50 345 ASP A C 1
ATOM 2813 O O . ASP A 1 345 ? -12.021 -26.562 1.654 1.00 84.50 345 ASP A O 1
ATOM 2817 N N . LEU A 1 346 ? -10.832 -26.746 -0.243 1.00 83.06 346 LEU A N 1
ATOM 2818 C CA . LEU A 1 346 ? -9.677 -26.007 0.258 1.00 83.06 346 LEU A CA 1
ATOM 2819 C C . LEU A 1 346 ? -10.044 -24.549 0.562 1.00 83.06 346 LEU A C 1
ATOM 2821 O O . LEU A 1 346 ? -9.729 -24.052 1.639 1.00 83.06 346 LEU A O 1
ATOM 2825 N N . THR A 1 347 ? -10.751 -23.873 -0.347 1.00 79.19 347 THR A N 1
ATOM 2826 C CA . THR A 1 347 ? -11.166 -22.470 -0.170 1.00 79.19 347 THR A CA 1
ATOM 2827 C C . THR A 1 347 ? -12.081 -22.294 1.043 1.00 79.19 347 THR A C 1
ATOM 2829 O O . THR A 1 347 ? -11.939 -21.314 1.770 1.00 79.19 347 THR A O 1
ATOM 2832 N N . ALA A 1 348 ? -12.963 -23.258 1.321 1.00 79.50 348 ALA A N 1
ATOM 2833 C CA . ALA A 1 348 ? -13.807 -23.254 2.516 1.00 79.50 348 ALA A CA 1
ATOM 2834 C C . ALA A 1 348 ? -13.005 -23.426 3.822 1.00 79.50 348 ALA A C 1
ATOM 2836 O O . ALA A 1 348 ? -13.418 -22.933 4.871 1.00 79.50 348 ALA A O 1
ATOM 2837 N N . GLN A 1 349 ? -11.853 -24.102 3.765 1.00 79.31 349 GLN A N 1
ATOM 2838 C CA . GLN A 1 349 ? -10.999 -24.376 4.924 1.00 79.31 349 GLN A CA 1
ATOM 2839 C C . GLN A 1 349 ? -9.927 -23.304 5.172 1.00 79.31 349 GLN A C 1
ATOM 2841 O O . GLN A 1 349 ? -9.519 -23.110 6.317 1.00 79.31 349 GLN A O 1
ATOM 2846 N N . ILE A 1 350 ? -9.485 -22.580 4.136 1.00 75.62 350 ILE A N 1
ATOM 2847 C CA . ILE A 1 350 ? -8.457 -21.525 4.235 1.00 75.62 350 ILE A CA 1
ATOM 2848 C C . ILE A 1 350 ? -8.724 -20.520 5.371 1.00 75.62 350 ILE A C 1
ATOM 2850 O O . ILE A 1 350 ? -7.777 -20.236 6.109 1.00 75.62 350 ILE A O 1
ATOM 2854 N N . PRO A 1 351 ? -9.957 -20.018 5.592 1.00 74.31 351 PRO A N 1
ATOM 2855 C CA . PRO A 1 351 ? -10.233 -19.110 6.703 1.00 74.31 351 PRO A CA 1
ATOM 2856 C C . PRO A 1 351 ? -9.868 -19.686 8.076 1.00 74.31 351 PRO A C 1
ATOM 2858 O O . PRO A 1 351 ? -9.366 -18.956 8.925 1.00 74.31 351 PRO A O 1
ATOM 2861 N N . TYR A 1 352 ? -10.054 -20.991 8.301 1.00 71.69 352 TYR A N 1
ATOM 2862 C CA . TYR A 1 352 ? -9.692 -21.633 9.569 1.00 71.69 352 TYR A CA 1
ATOM 2863 C C . TYR A 1 352 ? -8.179 -21.623 9.795 1.00 71.69 352 TYR A C 1
ATOM 2865 O O . TYR A 1 352 ? -7.723 -21.274 10.883 1.00 71.69 352 TYR A O 1
ATOM 2873 N N . TYR A 1 353 ? -7.397 -21.958 8.765 1.00 72.94 353 TYR A N 1
ATOM 2874 C CA . TYR A 1 353 ? -5.934 -21.928 8.842 1.00 72.94 353 TYR A CA 1
ATOM 2875 C C . TYR A 1 353 ? -5.401 -20.506 8.997 1.00 72.94 353 TYR A C 1
ATOM 2877 O O . TYR A 1 353 ? -4.519 -20.273 9.821 1.00 72.94 353 TYR A O 1
ATOM 2885 N N . PHE A 1 354 ? -5.971 -19.553 8.257 1.00 71.88 354 PHE A N 1
ATOM 2886 C CA . PHE A 1 354 ? -5.631 -18.143 8.399 1.00 71.88 354 PHE A CA 1
ATOM 2887 C C . PHE A 1 354 ? -5.892 -17.664 9.827 1.00 71.88 354 PHE A C 1
ATOM 2889 O O . PHE A 1 354 ? -4.986 -17.129 10.456 1.00 71.88 354 PHE A O 1
ATOM 2896 N N . ASN A 1 355 ? -7.078 -17.940 10.377 1.00 68.44 355 ASN A N 1
ATOM 2897 C CA . ASN A 1 355 ? -7.428 -17.566 11.746 1.00 68.44 355 ASN A CA 1
ATOM 2898 C C . ASN A 1 355 ? -6.495 -18.212 12.780 1.00 68.44 355 ASN A C 1
ATOM 2900 O O . ASN A 1 355 ? -6.129 -17.559 13.753 1.00 68.44 355 ASN A O 1
ATOM 2904 N N . ALA A 1 356 ? -6.074 -19.463 12.573 1.00 71.50 356 ALA A N 1
ATOM 2905 C CA . ALA A 1 356 ? -5.112 -20.124 13.452 1.00 71.50 356 ALA A CA 1
ATOM 2906 C C . ALA A 1 356 ? -3.732 -19.443 13.412 1.00 71.50 356 ALA A C 1
ATOM 2908 O O . ALA A 1 356 ? -3.169 -19.138 14.462 1.00 71.50 356 ALA A O 1
ATOM 2909 N N . CYS A 1 357 ? -3.199 -19.155 12.219 1.00 68.56 357 CYS A N 1
ATOM 2910 C CA . CYS A 1 357 ? -1.936 -18.426 12.065 1.00 68.56 357 CYS A CA 1
ATOM 2911 C C . CYS A 1 357 ? -2.021 -17.007 12.638 1.00 68.56 357 CYS A C 1
ATOM 2913 O O . CYS A 1 357 ? -1.107 -16.556 13.324 1.00 68.56 357 CYS A O 1
ATOM 2915 N N . TYR A 1 358 ? -3.136 -16.329 12.389 1.00 68.31 358 TYR A N 1
ATOM 2916 C CA . TYR A 1 358 ? -3.404 -14.985 12.871 1.00 68.31 358 TYR A CA 1
ATOM 2917 C C . TYR A 1 358 ? -3.467 -14.936 14.404 1.00 68.31 358 TYR A C 1
ATOM 2919 O O . TYR A 1 358 ? -2.827 -14.087 15.018 1.00 68.31 358 TYR A O 1
ATOM 2927 N N . LEU A 1 359 ? -4.131 -15.909 15.038 1.00 67.69 359 LEU A N 1
ATOM 2928 C CA . LEU A 1 359 ? -4.152 -16.053 16.494 1.00 67.69 359 LEU A CA 1
ATOM 2929 C C . LEU A 1 359 ? -2.742 -16.256 17.068 1.00 67.69 359 LEU A C 1
ATOM 2931 O O . LEU A 1 359 ? -2.390 -15.618 18.056 1.00 67.69 359 LEU A O 1
ATOM 2935 N N . VAL A 1 360 ? -1.917 -17.096 16.434 1.00 70.69 360 VAL A N 1
ATOM 2936 C CA . VAL A 1 360 ? -0.513 -17.293 16.840 1.00 70.69 360 VAL A CA 1
ATOM 2937 C C . VAL A 1 360 ? 0.281 -15.988 16.734 1.00 70.69 360 VAL A C 1
ATOM 2939 O O . VAL A 1 360 ? 1.045 -15.668 17.641 1.00 70.69 360 VAL A O 1
ATOM 2942 N N . MET A 1 361 ? 0.082 -15.215 15.663 1.00 65.94 361 MET A N 1
ATOM 2943 C CA . MET A 1 361 ? 0.743 -13.920 15.484 1.00 65.94 361 MET A CA 1
ATOM 2944 C C . MET A 1 361 ? 0.333 -12.907 16.558 1.00 65.94 361 MET A C 1
ATOM 2946 O O . MET A 1 361 ? 1.200 -12.255 17.133 1.00 65.94 361 MET A O 1
ATOM 2950 N N . ILE A 1 362 ? -0.957 -12.819 16.888 1.00 62.19 362 ILE A N 1
ATOM 2951 C CA . ILE A 1 362 ? -1.443 -11.954 17.973 1.00 62.19 362 ILE A CA 1
ATOM 2952 C C . ILE A 1 362 ? -0.862 -12.390 19.318 1.00 62.19 362 ILE A C 1
ATOM 2954 O O . ILE A 1 362 ? -0.370 -11.548 20.064 1.00 62.19 362 ILE A O 1
ATOM 2958 N N . MET A 1 363 ? -0.882 -13.692 19.622 1.00 64.12 363 MET A N 1
ATOM 2959 C CA . MET A 1 363 ? -0.317 -14.229 20.864 1.00 64.12 363 MET A CA 1
ATOM 2960 C C . MET A 1 363 ? 1.178 -13.940 21.008 1.00 64.12 363 MET A C 1
ATOM 2962 O O . MET A 1 363 ? 1.659 -13.835 22.126 1.00 64.12 363 MET A O 1
ATOM 2966 N N . TRP A 1 364 ? 1.912 -13.843 19.900 1.00 61.78 364 TRP A N 1
ATOM 2967 C CA . TRP A 1 364 ? 3.335 -13.511 19.911 1.00 61.78 364 TRP A CA 1
ATOM 2968 C C . TRP A 1 364 ? 3.607 -12.012 20.117 1.00 61.78 364 TRP A C 1
ATOM 2970 O O . TRP A 1 364 ? 4.651 -11.652 20.656 1.00 61.78 364 TRP A O 1
ATOM 2980 N N . LEU A 1 365 ? 2.685 -11.145 19.689 1.00 50.34 365 LEU A N 1
ATOM 2981 C CA . LEU A 1 365 ? 2.767 -9.689 19.866 1.00 50.34 365 LEU A CA 1
ATOM 2982 C C . LEU A 1 365 ? 2.240 -9.199 21.227 1.00 50.34 365 LEU A C 1
ATOM 2984 O O . LEU A 1 365 ? 2.487 -8.048 21.582 1.00 50.34 365 LEU A O 1
ATOM 2988 N N . SER A 1 366 ? 1.500 -10.049 21.944 1.00 49.00 366 SER A N 1
ATOM 2989 C CA . SER A 1 366 ? 0.952 -9.803 23.288 1.00 49.00 366 SER A CA 1
ATOM 2990 C C . SER A 1 366 ? 1.960 -10.186 24.364 1.00 49.00 366 SER A C 1
ATOM 2992 O O . SER A 1 366 ? 2.007 -9.484 25.400 1.00 49.00 366 SER A O 1
#